Protein AF-A0A651FX48-F1 (afdb_monomer)

Nearest PDB structures (foldseek):
  4eue-assembly1_A  TM=4.684E-01  e=1.135E-02  Clostridium acetobutylicum ATCC 824
  4euf-assembly1_A  TM=4.395E-01  e=1.524E-02  Clostridium acetobutylicum ATCC 824
  8dth-assembly1_A  TM=4.596E-01  e=3.077E-01  Arabidopsis thaliana
  4tld-assembly1_C  TM=3.560E-01  e=1.707E-01  Synechococcus elongatus PCC 7942 = FACHB-805
  7v3x-assembly1_C  TM=3.737E-01  e=5.883E-01  Synechococcus elongatus PCC 7942 = FACHB-805

Sequence (242 aa):
MTNKKRNPSEYKEIADYMLVETELRSADLCFVFGGQNADHLADHAAKLYHKGLFPKILVSGGVATDDGRMECDRMRDRLVKKGVPEDAILVENKATNTGENVKYGMALIEKKIGLKNVKSLIGIGQIHASRRFVMTLERHWPDVVKMFSTPNYYPVPRREFHKDEKFREDVIREFNKVAPYKQKDFIREVDFDKMAKRIQKLPSLSEEARRRNTKIKKAVARLPDKTRKQRKSGYRRGNRRP

pLDDT: mean 89.79, std 14.85, range [38.0, 98.75]

Mean predicted aligned error: 7.6 Å

Structure (mmCIF, N/CA/C/O backbone):
data_AF-A0A651FX48-F1
#
_entry.id   AF-A0A651FX48-F1
#
loop_
_atom_site.group_PDB
_atom_site.id
_atom_site.type_symbol
_atom_site.label_atom_id
_atom_site.label_alt_id
_atom_site.label_comp_id
_atom_site.label_asym_id
_atom_site.label_entity_id
_atom_site.label_seq_id
_atom_site.pdbx_PDB_ins_code
_atom_site.Cartn_x
_atom_site.Cartn_y
_atom_site.Cartn_z
_atom_site.occupancy
_atom_site.B_iso_or_equiv
_atom_site.auth_seq_id
_atom_site.auth_comp_id
_atom_site.auth_asym_id
_atom_site.auth_atom_id
_atom_site.pdbx_PDB_model_num
ATOM 1 N N . MET A 1 1 ? 12.853 -1.897 -28.668 1.00 38.00 1 MET A N 1
ATOM 2 C CA . MET A 1 1 ? 13.483 -0.749 -27.976 1.00 38.00 1 MET A CA 1
ATOM 3 C C . MET A 1 1 ? 14.773 -1.251 -27.355 1.00 38.00 1 MET A C 1
ATOM 5 O O . MET A 1 1 ? 14.732 -2.192 -26.577 1.00 38.00 1 MET A O 1
ATOM 9 N N . THR A 1 2 ? 15.908 -0.725 -27.803 1.00 40.81 2 THR A N 1
ATOM 10 C CA . THR A 1 2 ? 17.257 -1.203 -27.469 1.00 40.81 2 THR A CA 1
ATOM 11 C C . THR A 1 2 ? 17.507 -1.187 -25.962 1.00 40.81 2 THR A C 1
ATOM 13 O O . THR A 1 2 ? 17.347 -0.150 -25.317 1.00 40.81 2 THR A O 1
ATOM 16 N N . ASN A 1 3 ? 17.911 -2.337 -25.416 1.00 44.59 3 ASN A N 1
ATOM 17 C CA . ASN A 1 3 ? 18.316 -2.519 -24.026 1.00 44.59 3 ASN A CA 1
ATOM 18 C C . ASN A 1 3 ? 19.619 -1.735 -23.783 1.00 44.59 3 ASN A C 1
ATOM 20 O O . ASN A 1 3 ? 20.720 -2.264 -23.928 1.00 44.59 3 ASN A O 1
ATOM 24 N N . LYS A 1 4 ? 19.503 -0.428 -23.522 1.00 60.59 4 LYS A N 1
ATOM 25 C CA . LYS A 1 4 ? 20.646 0.425 -23.190 1.00 60.59 4 LYS A CA 1
ATOM 26 C C . LYS A 1 4 ? 21.251 -0.145 -21.905 1.00 60.59 4 LYS A C 1
ATOM 28 O O . LYS A 1 4 ? 20.580 -0.149 -20.873 1.00 60.59 4 LYS A O 1
ATOM 33 N N . LYS A 1 5 ? 22.473 -0.689 -21.974 1.00 62.78 5 LYS A N 1
ATOM 34 C CA . LYS A 1 5 ? 23.196 -1.178 -20.790 1.00 62.78 5 LYS A CA 1
ATOM 35 C C . LYS A 1 5 ? 23.329 -0.009 -19.809 1.00 62.78 5 LYS A C 1
ATOM 37 O O . LYS A 1 5 ? 24.092 0.918 -20.064 1.00 62.78 5 LYS A O 1
ATOM 42 N N . ARG A 1 6 ? 22.549 -0.043 -18.727 1.00 78.56 6 ARG A N 1
ATOM 43 C CA . ARG A 1 6 ? 22.627 0.923 -17.625 1.00 78.56 6 ARG A CA 1
ATOM 44 C C . ARG A 1 6 ? 23.857 0.630 -16.781 1.00 78.56 6 ARG A C 1
ATOM 46 O O . ARG A 1 6 ? 24.196 -0.539 -16.576 1.00 78.56 6 ARG A O 1
ATOM 53 N N . ASN A 1 7 ? 24.522 1.673 -16.299 1.00 78.25 7 ASN A N 1
ATOM 54 C CA . ASN A 1 7 ? 25.651 1.513 -15.387 1.00 78.25 7 ASN A CA 1
ATOM 55 C C . ASN A 1 7 ? 25.155 1.253 -13.941 1.00 78.25 7 ASN A C 1
ATOM 57 O O . ASN A 1 7 ? 23.980 1.475 -13.633 1.00 78.25 7 ASN A O 1
ATOM 61 N N . PRO A 1 8 ? 26.018 0.767 -13.028 1.00 78.56 8 PRO A N 1
ATOM 62 C CA . PRO A 1 8 ? 25.620 0.490 -11.645 1.00 78.56 8 PRO A CA 1
ATOM 63 C C . PRO A 1 8 ? 25.070 1.702 -10.873 1.00 78.56 8 PRO A C 1
ATOM 65 O O . PRO A 1 8 ? 24.181 1.532 -10.038 1.00 78.56 8 PRO A O 1
ATOM 68 N N . SER A 1 9 ? 25.556 2.919 -11.151 1.00 83.81 9 SER A N 1
ATOM 69 C CA . SER A 1 9 ? 25.065 4.142 -10.498 1.00 83.81 9 SER A CA 1
ATOM 70 C C . SER A 1 9 ? 23.623 4.469 -10.892 1.00 83.81 9 SER A C 1
ATOM 72 O O . SER A 1 9 ? 22.825 4.797 -10.019 1.00 83.81 9 SER A O 1
ATOM 74 N N . GLU A 1 10 ? 23.251 4.271 -12.160 1.00 89.88 10 GLU A N 1
ATOM 75 C CA . GLU A 1 10 ? 21.881 4.483 -12.644 1.00 89.88 10 GLU A CA 1
ATOM 76 C C . GLU A 1 10 ? 20.895 3.515 -11.971 1.00 89.88 10 GLU A C 1
ATOM 78 O O . GLU A 1 10 ? 19.799 3.910 -11.580 1.00 89.88 10 GLU A O 1
ATOM 83 N N . TYR A 1 11 ? 21.280 2.252 -11.752 1.00 92.06 11 TYR A N 1
ATOM 84 C CA . TYR A 1 11 ? 20.421 1.324 -11.009 1.00 92.06 11 TYR A CA 1
ATOM 85 C C . TYR A 1 11 ? 20.203 1.769 -9.566 1.00 92.06 11 TYR A C 1
ATOM 87 O O . TYR A 1 11 ? 19.083 1.665 -9.068 1.00 92.06 11 TYR A O 1
ATOM 95 N N . LYS A 1 12 ? 21.237 2.281 -8.893 1.00 90.81 12 LYS A N 1
ATOM 96 C CA . LYS A 1 12 ? 21.093 2.797 -7.530 1.00 90.81 12 LYS A CA 1
ATOM 97 C C . LYS A 1 12 ? 20.109 3.971 -7.485 1.00 90.81 12 LYS A C 1
ATOM 99 O O . LYS A 1 12 ? 19.196 3.950 -6.670 1.00 90.81 12 LYS A O 1
ATOM 104 N N . GLU A 1 13 ? 20.243 4.934 -8.393 1.00 93.31 13 GLU A N 1
ATOM 105 C CA . GLU A 1 13 ? 19.335 6.086 -8.488 1.00 93.31 13 GLU A CA 1
ATOM 106 C C . GLU A 1 13 ? 17.889 5.661 -8.774 1.00 93.31 13 GLU A C 1
ATOM 108 O O . GLU A 1 13 ? 16.954 6.141 -8.131 1.00 93.31 13 GLU A O 1
ATOM 113 N N . ILE A 1 14 ? 17.695 4.702 -9.687 1.00 95.06 14 ILE A N 1
ATOM 114 C CA . ILE A 1 14 ? 16.371 4.141 -9.975 1.00 95.06 14 ILE A CA 1
ATOM 115 C C . ILE A 1 14 ? 15.803 3.437 -8.741 1.00 95.06 14 ILE A C 1
ATOM 117 O O . ILE A 1 14 ? 14.626 3.623 -8.442 1.00 95.06 14 ILE A O 1
ATOM 121 N N . ALA A 1 15 ? 16.600 2.650 -8.014 1.00 94.31 15 ALA A N 1
ATOM 122 C CA . ALA A 1 15 ? 16.147 1.990 -6.791 1.00 94.31 15 ALA A CA 1
ATOM 123 C C . ALA A 1 15 ? 15.739 3.004 -5.718 1.00 94.31 15 ALA A C 1
ATOM 125 O O . ALA A 1 15 ? 14.652 2.877 -5.157 1.00 94.31 15 ALA A O 1
ATOM 126 N N . ASP A 1 16 ? 16.574 4.014 -5.466 1.00 94.06 16 ASP A N 1
ATOM 127 C CA . ASP A 1 16 ? 16.318 5.057 -4.468 1.00 94.06 16 ASP A CA 1
ATOM 128 C C . ASP A 1 16 ? 15.061 5.877 -4.819 1.00 94.06 16 ASP A C 1
ATOM 130 O O . ASP A 1 16 ? 14.304 6.280 -3.935 1.00 94.06 16 ASP A O 1
ATOM 134 N N . TYR A 1 17 ? 14.782 6.068 -6.113 1.00 96.00 17 TYR A N 1
ATOM 135 C CA . TYR A 1 17 ? 13.568 6.738 -6.577 1.00 96.00 17 TYR A CA 1
ATOM 136 C C . TYR A 1 17 ? 12.317 5.844 -6.520 1.00 96.00 17 TYR A C 1
ATOM 138 O O . TYR A 1 17 ? 11.261 6.280 -6.043 1.00 96.00 17 TYR A O 1
ATOM 146 N N . MET A 1 18 ? 12.416 4.607 -7.021 1.00 96.62 18 MET A N 1
ATOM 147 C CA . MET A 1 18 ? 11.275 3.722 -7.280 1.00 96.62 18 MET A CA 1
ATOM 148 C C . MET A 1 18 ? 10.868 2.850 -6.098 1.00 96.62 18 MET A C 1
ATOM 150 O O . MET A 1 18 ? 9.679 2.565 -5.957 1.00 96.62 18 MET A O 1
ATOM 154 N N . LEU A 1 19 ? 11.823 2.380 -5.295 1.00 96.69 19 LEU A N 1
ATOM 155 C CA . LEU A 1 19 ? 11.593 1.363 -4.270 1.00 96.69 19 LEU A CA 1
ATOM 156 C C . LEU A 1 19 ? 11.340 2.027 -2.918 1.00 96.69 19 LEU A C 1
ATOM 158 O O . LEU A 1 19 ? 12.246 2.235 -2.111 1.00 96.69 19 LEU A O 1
ATOM 162 N N . VAL A 1 20 ? 10.076 2.366 -2.683 1.00 95.56 20 VAL A N 1
ATOM 163 C CA . VAL A 1 20 ? 9.630 3.105 -1.505 1.00 95.56 20 VAL A CA 1
ATOM 164 C C . VAL A 1 20 ? 9.335 2.173 -0.332 1.00 95.56 20 VAL A C 1
ATOM 166 O O . VAL A 1 20 ? 8.516 1.255 -0.413 1.00 95.56 20 VAL A O 1
ATOM 169 N N . GLU A 1 21 ? 9.947 2.500 0.801 1.00 94.38 21 GLU A N 1
ATOM 170 C CA . GLU A 1 21 ? 9.639 1.964 2.121 1.00 94.38 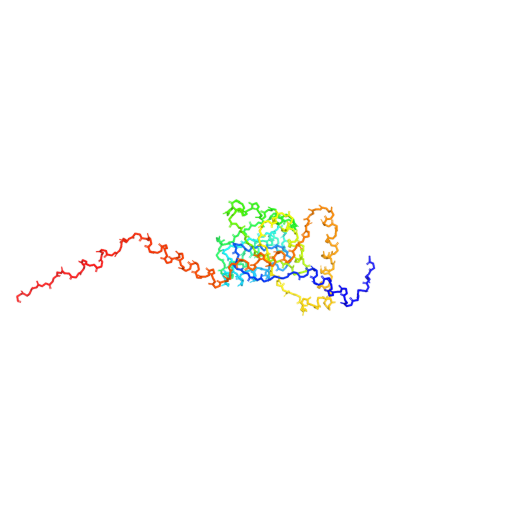21 GLU A CA 1
ATOM 171 C C . GLU A 1 21 ? 9.747 3.100 3.141 1.00 94.38 21 GLU A C 1
ATOM 173 O O . GLU A 1 21 ? 10.623 3.961 3.025 1.00 94.38 21 GLU A O 1
ATOM 178 N N . THR A 1 22 ? 8.849 3.131 4.122 1.00 96.81 22 THR A N 1
ATOM 179 C CA . THR A 1 22 ? 8.829 4.182 5.145 1.00 96.81 22 THR A CA 1
ATOM 180 C C . THR A 1 22 ? 8.979 3.591 6.539 1.00 96.81 22 THR A C 1
ATOM 182 O O . THR A 1 22 ? 8.732 2.407 6.765 1.00 96.81 22 THR A O 1
ATOM 185 N N . GLU A 1 23 ? 9.296 4.444 7.515 1.00 96.12 23 GLU A N 1
ATOM 186 C CA . GLU A 1 23 ? 9.005 4.121 8.913 1.00 96.12 23 GLU A CA 1
ATOM 187 C C . GLU A 1 23 ? 7.510 3.786 9.054 1.00 96.12 23 GLU A C 1
ATOM 189 O O . GLU A 1 23 ? 6.658 4.414 8.412 1.00 96.12 23 GLU A O 1
ATOM 194 N N . LEU A 1 24 ? 7.196 2.787 9.882 1.00 97.81 24 LEU A N 1
ATOM 195 C CA . LEU A 1 24 ? 5.824 2.412 10.197 1.00 97.81 24 LEU A CA 1
ATOM 196 C C . LEU A 1 24 ? 5.467 2.857 11.609 1.00 97.81 24 LEU A C 1
ATOM 198 O O . LEU A 1 24 ? 6.145 2.525 12.582 1.00 97.81 24 LEU A O 1
ATOM 202 N N . ARG A 1 25 ? 4.339 3.551 11.708 1.00 97.94 25 ARG A N 1
ATOM 203 C CA . ARG A 1 25 ? 3.677 3.928 12.956 1.00 97.94 25 ARG A CA 1
ATOM 204 C C . ARG A 1 25 ? 2.256 3.398 12.968 1.00 97.94 25 ARG A C 1
ATOM 206 O O . ARG A 1 25 ? 1.804 2.819 11.980 1.00 97.94 25 ARG A O 1
ATOM 213 N N . SER A 1 26 ? 1.550 3.570 14.085 1.00 97.38 26 SER A N 1
ATOM 214 C CA . SER A 1 26 ? 0.145 3.179 14.096 1.00 97.38 26 SER A CA 1
ATOM 215 C C . SER A 1 26 ? -0.633 4.009 13.071 1.00 97.38 26 SER A C 1
ATOM 217 O O . SER A 1 26 ? -0.463 5.227 12.971 1.00 97.38 26 SER A O 1
ATOM 219 N N . ALA A 1 27 ? -1.478 3.322 12.312 1.00 98.12 27 ALA A N 1
ATOM 220 C CA . ALA A 1 27 ? -2.331 3.880 11.286 1.00 98.12 27 ALA A CA 1
ATOM 221 C C . ALA A 1 27 ? -3.804 3.568 11.546 1.00 98.12 27 ALA A C 1
ATOM 223 O O . ALA A 1 27 ? -4.138 2.604 12.239 1.00 98.12 27 ALA A O 1
ATOM 224 N N . ASP A 1 28 ? -4.682 4.364 10.945 1.00 98.06 28 ASP A N 1
ATOM 225 C CA . ASP A 1 28 ? -6.126 4.141 11.019 1.00 98.06 28 ASP A CA 1
ATOM 226 C C . ASP A 1 28 ? -6.578 3.020 10.065 1.00 98.06 28 ASP A C 1
ATOM 228 O O . ASP A 1 28 ? -7.587 2.358 10.311 1.00 98.06 28 ASP A O 1
ATOM 232 N N . LEU A 1 29 ? -5.820 2.782 8.988 1.00 98.50 29 LEU A N 1
ATOM 233 C CA . LEU A 1 29 ? -6.168 1.842 7.922 1.00 98.50 29 LEU A CA 1
ATOM 234 C C . LEU A 1 29 ? -4.920 1.209 7.280 1.00 98.50 29 LEU A C 1
ATOM 236 O O . LEU A 1 29 ? -3.887 1.856 7.125 1.00 98.50 29 LEU A O 1
ATOM 240 N N . CYS A 1 30 ? -5.023 -0.038 6.831 1.00 98.75 30 CYS A N 1
ATOM 241 C CA . CYS A 1 30 ? -4.126 -0.599 5.821 1.00 98.75 30 CYS A CA 1
ATOM 242 C C . CYS A 1 30 ? -4.799 -0.596 4.450 1.00 98.75 30 CYS A C 1
ATOM 244 O O . CYS A 1 30 ? -5.953 -0.993 4.339 1.00 98.75 30 CYS A O 1
ATOM 246 N N . PHE A 1 31 ? -4.080 -0.167 3.417 1.00 98.69 31 PHE A N 1
ATOM 247 C CA . PHE A 1 31 ? -4.524 -0.221 2.029 1.00 98.69 31 PHE A CA 1
ATOM 248 C C . PHE A 1 31 ? -3.664 -1.242 1.279 1.00 98.69 31 PHE A C 1
ATOM 250 O O . PHE A 1 31 ? -2.492 -0.984 1.009 1.00 98.69 31 PHE A O 1
ATOM 257 N N . VAL A 1 32 ? -4.239 -2.388 0.927 1.00 98.06 32 VAL A N 1
ATOM 258 C CA . VAL A 1 32 ? -3.589 -3.428 0.126 1.00 98.06 32 VAL A CA 1
ATOM 259 C C . VAL A 1 32 ? -3.990 -3.247 -1.335 1.00 98.06 32 VAL A C 1
ATOM 261 O O . VAL A 1 32 ? -5.151 -3.428 -1.703 1.00 98.06 32 VAL A O 1
ATOM 264 N N . PHE A 1 33 ? -3.020 -2.866 -2.161 1.00 95.62 33 PHE A N 1
ATOM 265 C CA . PHE A 1 33 ? -3.175 -2.788 -3.606 1.00 95.62 33 PHE A CA 1
ATOM 266 C C . PHE A 1 33 ? -3.131 -4.193 -4.199 1.00 95.62 33 PHE A C 1
ATOM 268 O O . PHE A 1 33 ? -2.132 -4.896 -4.038 1.00 95.62 33 PHE A O 1
ATOM 275 N N . GLY A 1 34 ? -4.194 -4.563 -4.909 1.00 87.94 34 GLY A N 1
ATOM 276 C CA . GLY A 1 34 ? -4.254 -5.764 -5.725 1.00 87.94 34 GLY A CA 1
ATOM 277 C C . GLY A 1 34 ? -3.156 -5.799 -6.780 1.00 87.94 34 GLY A C 1
ATOM 278 O O . GLY A 1 34 ? -2.598 -4.773 -7.191 1.00 87.94 34 GLY A O 1
ATOM 279 N N . GLY A 1 35 ? -2.802 -7.016 -7.155 1.00 84.62 35 GLY A N 1
ATOM 280 C CA . GLY A 1 35 ? -1.774 -7.329 -8.116 1.00 84.62 35 GLY A CA 1
ATOM 281 C C . GLY A 1 35 ? -1.344 -8.787 -8.006 1.00 84.62 35 GLY A C 1
ATOM 282 O O . GLY A 1 35 ? -1.781 -9.563 -7.152 1.00 84.62 35 GLY A O 1
ATOM 283 N N . GLN A 1 36 ? -0.376 -9.138 -8.848 1.00 78.50 36 GLN A N 1
ATOM 284 C CA . GLN A 1 36 ? 0.316 -10.426 -8.770 1.00 78.50 36 GLN A CA 1
ATOM 285 C C . GLN A 1 36 ? 0.897 -10.619 -7.355 1.00 78.50 36 GLN A C 1
ATOM 287 O O . GLN A 1 36 ? 1.268 -9.650 -6.684 1.00 78.50 36 GLN A O 1
ATOM 292 N N . ASN A 1 37 ? 1.023 -11.867 -6.911 1.00 87.56 37 ASN A N 1
ATOM 293 C CA . ASN A 1 37 ? 1.463 -12.214 -5.553 1.00 87.56 37 ASN A CA 1
ATOM 294 C C . ASN A 1 37 ? 0.478 -11.800 -4.441 1.00 87.56 37 ASN A C 1
ATOM 296 O O . ASN A 1 37 ? 0.899 -11.547 -3.311 1.00 87.56 37 ASN A O 1
ATOM 300 N N . ALA A 1 38 ? -0.825 -11.785 -4.744 1.00 89.06 38 ALA A N 1
ATOM 301 C CA . ALA A 1 38 ? -1.930 -11.549 -3.809 1.00 89.06 38 ALA A CA 1
ATOM 302 C C . ALA A 1 38 ? -1.733 -12.219 -2.431 1.00 89.06 38 ALA A C 1
ATOM 304 O O . ALA A 1 38 ? -1.852 -11.561 -1.398 1.00 89.06 38 ALA A O 1
ATOM 305 N N . ASP A 1 39 ? -1.342 -13.498 -2.399 1.00 91.38 39 ASP A N 1
ATOM 306 C CA . ASP A 1 39 ? -1.124 -14.234 -1.145 1.00 91.38 39 ASP A CA 1
ATOM 307 C C . ASP A 1 39 ? 0.022 -13.655 -0.301 1.00 91.38 39 ASP A C 1
ATOM 309 O O . ASP A 1 39 ? -0.112 -13.545 0.917 1.00 91.38 39 ASP A O 1
ATOM 313 N N . HIS A 1 40 ? 1.132 -13.244 -0.926 1.00 93.62 40 HIS A N 1
ATOM 314 C CA . HIS A 1 40 ? 2.259 -12.624 -0.220 1.00 93.62 40 HIS A CA 1
ATOM 315 C C . HIS A 1 40 ? 1.882 -11.251 0.346 1.00 93.62 40 HIS A C 1
ATOM 317 O O . HIS A 1 40 ? 2.299 -10.900 1.452 1.00 93.62 40 HIS A O 1
ATOM 323 N N . LEU A 1 41 ? 1.078 -10.480 -0.393 1.00 95.56 41 LEU A N 1
ATOM 324 C CA . LEU A 1 41 ? 0.573 -9.186 0.065 1.00 95.56 41 LEU A CA 1
ATOM 325 C C . LEU A 1 41 ? -0.383 -9.359 1.253 1.00 95.56 41 LEU A C 1
ATOM 327 O O . LEU A 1 41 ? -0.232 -8.670 2.263 1.00 95.56 41 LEU A O 1
ATOM 331 N N . ALA A 1 42 ? -1.307 -10.320 1.171 1.00 96.75 42 ALA A N 1
ATOM 332 C CA . ALA A 1 42 ? -2.230 -10.656 2.253 1.00 96.75 42 ALA A CA 1
ATOM 333 C C . ALA A 1 42 ? -1.501 -11.185 3.500 1.00 96.75 42 ALA A C 1
ATOM 335 O O . ALA A 1 42 ? -1.801 -10.759 4.614 1.00 96.75 42 ALA A O 1
ATOM 336 N N . ASP A 1 43 ? -0.498 -12.052 3.336 1.00 97.56 43 ASP A N 1
ATOM 337 C CA . ASP A 1 43 ? 0.310 -12.561 4.450 1.00 97.56 43 ASP A CA 1
ATOM 338 C C . ASP A 1 43 ? 1.075 -11.444 5.162 1.00 97.56 43 ASP A C 1
ATOM 340 O O . ASP A 1 43 ? 1.127 -11.401 6.397 1.00 97.56 43 ASP A O 1
ATOM 344 N N . HIS A 1 44 ? 1.640 -10.508 4.396 1.00 98.06 44 HIS A N 1
ATOM 345 C CA . HIS A 1 44 ? 2.318 -9.345 4.959 1.00 98.06 44 HIS A CA 1
ATOM 346 C C . HIS A 1 44 ? 1.340 -8.421 5.691 1.00 98.06 44 HIS A C 1
ATOM 348 O O . HIS A 1 44 ? 1.613 -8.005 6.819 1.00 98.06 44 HIS A O 1
ATOM 354 N N . ALA A 1 45 ? 0.167 -8.164 5.108 1.00 98.50 45 ALA A N 1
ATOM 355 C CA . ALA A 1 45 ? -0.889 -7.381 5.742 1.00 98.50 45 ALA A CA 1
ATOM 356 C C . ALA A 1 45 ? -1.369 -8.020 7.057 1.00 98.50 45 ALA A C 1
ATOM 358 O O . ALA A 1 45 ? -1.428 -7.332 8.077 1.00 98.50 45 ALA A O 1
ATOM 359 N N . ALA A 1 46 ? -1.611 -9.335 7.082 1.00 98.69 46 ALA A N 1
ATOM 360 C CA . ALA A 1 46 ? -1.977 -10.065 8.297 1.00 98.69 46 ALA A CA 1
ATOM 361 C C . ALA A 1 46 ? -0.881 -9.981 9.372 1.00 98.69 46 ALA A C 1
ATOM 363 O O . ALA A 1 46 ? -1.167 -9.733 10.543 1.00 98.69 46 ALA A O 1
ATOM 364 N N . LYS A 1 47 ? 0.395 -10.118 8.986 1.00 98.50 47 LYS A N 1
ATOM 365 C CA . LYS A 1 47 ? 1.528 -9.965 9.912 1.00 98.50 47 LYS A CA 1
ATOM 366 C C . LYS A 1 47 ? 1.552 -8.578 10.559 1.00 98.50 47 LYS A C 1
ATOM 368 O O . LYS A 1 47 ? 1.819 -8.471 11.754 1.00 98.50 47 LYS A O 1
ATOM 373 N N . LEU A 1 48 ? 1.308 -7.514 9.793 1.00 98.31 48 LEU A N 1
ATOM 374 C CA . LEU A 1 48 ? 1.274 -6.147 10.322 1.00 98.31 48 LEU A CA 1
ATOM 375 C C . LEU A 1 48 ? 0.006 -5.869 11.148 1.00 98.31 48 LEU A C 1
ATOM 377 O O . LEU A 1 48 ? 0.092 -5.180 12.167 1.00 98.31 48 LEU A O 1
ATOM 381 N N . TYR A 1 49 ? -1.129 -6.464 10.776 1.00 98.56 49 TYR A N 1
ATOM 382 C CA . TYR A 1 49 ? -2.371 -6.424 11.551 1.00 98.56 49 TYR A CA 1
ATOM 383 C C . TYR A 1 49 ? -2.181 -7.011 12.953 1.00 98.56 49 TYR A C 1
ATOM 385 O O . TYR A 1 49 ? -2.483 -6.352 13.945 1.00 98.56 49 TYR A O 1
ATOM 393 N N . HIS A 1 50 ? -1.580 -8.202 13.054 1.00 98.00 50 HIS A N 1
ATOM 394 C CA . HIS A 1 50 ? -1.319 -8.871 14.338 1.00 98.00 50 HIS A CA 1
ATOM 395 C C . HIS A 1 50 ? -0.293 -8.142 15.213 1.00 98.00 50 HIS A C 1
ATOM 397 O O . HIS A 1 50 ? -0.293 -8.297 16.431 1.00 98.00 50 HIS A O 1
ATOM 403 N N . LYS A 1 51 ? 0.542 -7.277 14.621 1.00 96.88 51 LYS A N 1
ATOM 404 C CA . LYS A 1 51 ? 1.390 -6.326 15.365 1.00 96.88 51 LYS A CA 1
ATOM 405 C C . LYS A 1 51 ? 0.618 -5.112 15.902 1.00 96.88 51 LYS A C 1
ATOM 407 O O . LYS A 1 51 ? 1.200 -4.279 16.592 1.00 96.88 51 LYS A O 1
ATOM 412 N N . GLY A 1 52 ? -0.667 -4.981 15.577 1.00 96.31 52 GLY A N 1
ATOM 413 C CA . GLY A 1 52 ? -1.547 -3.911 16.040 1.00 96.31 52 GLY A CA 1
ATOM 414 C C . GLY A 1 52 ? -1.385 -2.578 15.306 1.00 96.31 52 GLY A C 1
ATOM 415 O O . GLY A 1 52 ? -1.884 -1.567 15.814 1.00 96.31 52 GLY A O 1
ATOM 416 N N . LEU A 1 53 ? -0.711 -2.564 14.144 1.00 97.88 53 LEU A N 1
ATOM 417 C CA . LEU A 1 53 ? -0.404 -1.343 13.383 1.00 97.88 53 LEU A CA 1
ATOM 418 C C . LEU A 1 53 ? -1.649 -0.623 12.878 1.00 97.88 53 LEU A C 1
ATOM 420 O O . LEU A 1 53 ? -1.649 0.602 12.837 1.00 97.88 53 LEU A O 1
ATOM 424 N N . PHE A 1 54 ? -2.704 -1.353 12.540 1.00 97.81 54 PHE A N 1
ATOM 425 C CA . PHE A 1 54 ? -3.961 -0.793 12.056 1.00 97.81 54 PHE A CA 1
ATOM 426 C C . PHE A 1 54 ? -5.132 -1.705 12.440 1.00 97.81 54 PHE A C 1
ATOM 428 O O . PHE A 1 54 ? -4.948 -2.917 12.547 1.00 97.81 54 PHE A O 1
ATOM 435 N N . PRO A 1 55 ? -6.332 -1.143 12.658 1.00 96.75 55 PRO A N 1
ATOM 436 C CA . PRO A 1 55 ? -7.518 -1.910 13.034 1.00 96.75 55 PRO A CA 1
ATOM 437 C C . PRO A 1 55 ? -8.349 -2.405 11.841 1.00 96.75 55 PRO A C 1
ATOM 439 O O . PRO A 1 55 ? -9.193 -3.276 12.024 1.00 96.75 55 PRO A O 1
ATOM 442 N N . LYS A 1 56 ? -8.168 -1.829 10.64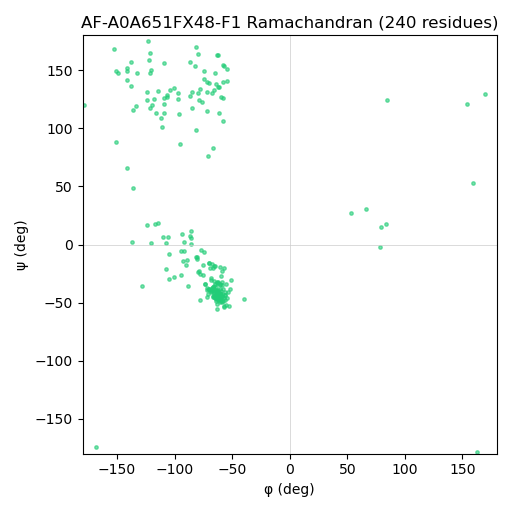6 1.00 98.38 56 LYS A N 1
ATOM 443 C CA . LYS A 1 56 ? -8.932 -2.152 9.433 1.00 98.38 56 LYS A CA 1
ATOM 444 C C . LYS A 1 56 ? -7.997 -2.347 8.243 1.00 98.38 56 LYS A C 1
ATOM 446 O O . LYS A 1 56 ? -6.965 -1.680 8.152 1.00 98.38 56 LYS A O 1
ATOM 451 N N . ILE A 1 57 ? -8.381 -3.227 7.326 1.00 98.75 57 ILE A N 1
ATOM 452 C CA . ILE A 1 57 ? -7.675 -3.513 6.075 1.00 98.75 57 ILE A CA 1
ATOM 453 C C . ILE A 1 57 ? -8.648 -3.289 4.926 1.00 98.75 57 ILE A C 1
ATOM 455 O O . ILE A 1 57 ? -9.708 -3.897 4.893 1.00 98.75 57 ILE A O 1
ATOM 459 N N . LEU A 1 58 ? -8.289 -2.437 3.978 1.00 98.44 58 LEU A N 1
ATOM 460 C CA . LEU A 1 58 ? -8.926 -2.358 2.675 1.00 98.44 58 LEU A CA 1
ATOM 461 C C . LEU A 1 58 ? -8.090 -3.157 1.680 1.00 98.44 58 LEU A C 1
ATOM 463 O O . LEU A 1 58 ? -6.906 -2.880 1.512 1.00 98.44 58 LEU A O 1
ATOM 467 N N . VAL A 1 59 ? -8.721 -4.102 0.998 1.00 97.38 59 VAL A N 1
ATOM 468 C CA . VAL A 1 59 ? -8.173 -4.792 -0.167 1.00 97.38 59 VAL A CA 1
ATOM 469 C C . VAL A 1 59 ? -8.891 -4.267 -1.403 1.00 97.38 59 VAL A C 1
ATOM 471 O O . VAL A 1 59 ? -10.121 -4.273 -1.436 1.00 97.38 59 VAL A O 1
ATOM 474 N N . SER A 1 60 ? -8.138 -3.811 -2.403 1.00 95.88 60 SER A N 1
ATOM 475 C CA . SER A 1 60 ? -8.694 -3.228 -3.629 1.00 95.88 60 SER A CA 1
ATOM 476 C C . SER A 1 60 ? -8.014 -3.796 -4.873 1.00 95.88 60 SER A C 1
ATOM 478 O O . SER A 1 60 ? -6.798 -3.654 -5.019 1.00 95.88 60 SER A O 1
ATOM 480 N N . GLY A 1 61 ? -8.797 -4.453 -5.730 1.00 89.19 61 GLY A N 1
ATOM 481 C CA . GLY A 1 61 ? -8.341 -5.073 -6.975 1.00 89.19 61 GLY A CA 1
ATOM 482 C C . GLY A 1 61 ? -9.411 -5.962 -7.616 1.00 89.19 61 GLY A C 1
ATOM 483 O O . GLY A 1 61 ? -10.001 -6.808 -6.952 1.00 89.19 61 GLY A O 1
ATOM 484 N N . GLY A 1 62 ? -9.683 -5.760 -8.901 1.00 82.88 62 GLY A N 1
ATOM 485 C CA . GLY A 1 62 ? -10.759 -6.404 -9.664 1.00 82.88 62 GLY A CA 1
ATOM 486 C C . GLY A 1 62 ? -10.272 -7.280 -10.816 1.00 82.88 62 GLY A C 1
ATOM 487 O O . GLY A 1 62 ? -11.035 -7.565 -11.734 1.00 82.88 62 GLY A O 1
ATOM 488 N N . VAL A 1 63 ? -8.997 -7.675 -10.810 1.00 79.31 63 VAL A N 1
ATOM 489 C CA . VAL A 1 63 ? -8.447 -8.593 -11.813 1.00 79.31 63 VAL A CA 1
ATOM 490 C C . VAL A 1 63 ? -8.720 -10.035 -11.382 1.00 79.31 63 VAL A C 1
ATOM 492 O O . VAL A 1 63 ? -8.465 -10.408 -10.234 1.00 79.31 63 VAL A O 1
ATOM 495 N N . ALA A 1 64 ? -9.244 -10.846 -12.303 1.00 75.00 64 ALA A N 1
ATOM 496 C CA . ALA A 1 64 ? -9.437 -12.271 -12.074 1.00 75.00 64 ALA A CA 1
ATOM 497 C C . ALA A 1 64 ? -8.087 -13.009 -12.036 1.00 75.00 64 ALA A C 1
ATOM 499 O O . ALA A 1 64 ? -7.193 -12.732 -12.837 1.00 75.00 64 ALA A O 1
ATOM 500 N N . THR A 1 65 ? -7.940 -13.947 -11.106 1.00 69.44 65 THR A N 1
ATOM 501 C CA . THR A 1 65 ? -6.834 -14.903 -11.041 1.00 69.44 65 THR A CA 1
ATOM 502 C C . THR A 1 65 ? -7.077 -16.084 -11.982 1.00 69.44 65 THR A C 1
ATOM 504 O O . THR A 1 65 ? -8.171 -16.244 -12.522 1.00 69.44 65 THR A O 1
ATOM 507 N N . ASP A 1 66 ? -6.059 -16.926 -12.176 1.00 72.00 66 ASP A N 1
ATOM 508 C CA . ASP A 1 66 ? -6.090 -18.068 -13.110 1.00 72.00 66 ASP A CA 1
ATOM 509 C C . ASP A 1 66 ? -7.233 -19.071 -12.838 1.00 72.00 66 ASP A C 1
ATOM 511 O O . ASP A 1 66 ? -7.627 -19.831 -13.718 1.00 72.00 66 ASP A O 1
ATOM 515 N N . ASP A 1 67 ? -7.790 -19.061 -11.626 1.00 72.44 67 ASP A N 1
ATOM 516 C CA . ASP A 1 67 ? -8.929 -19.872 -11.178 1.00 72.44 67 ASP A CA 1
ATOM 517 C C . ASP A 1 67 ? -10.297 -19.166 -11.333 1.00 72.44 67 ASP A C 1
ATOM 519 O O . ASP A 1 67 ? -11.309 -19.647 -10.825 1.00 72.44 67 ASP A O 1
ATOM 523 N N . GLY A 1 68 ? -10.341 -18.010 -12.00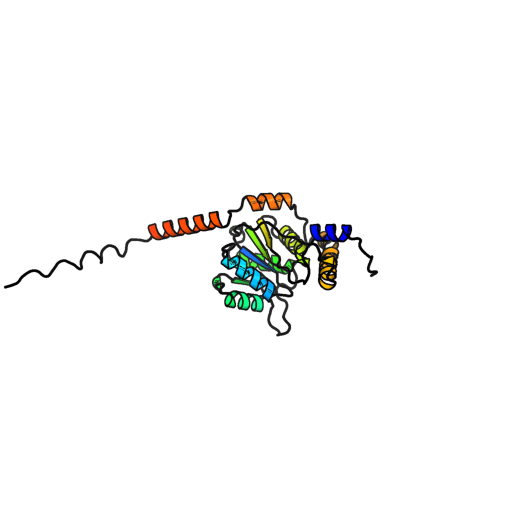5 1.00 73.38 68 GLY A N 1
ATOM 524 C CA . GLY A 1 68 ? -11.555 -17.231 -12.272 1.00 73.38 68 GLY A CA 1
ATOM 525 C C . GLY A 1 68 ? -12.069 -16.394 -11.095 1.00 73.38 68 GLY A C 1
ATOM 526 O O . GLY A 1 68 ? -13.058 -15.673 -11.244 1.00 73.38 68 GLY A O 1
ATOM 527 N N . ARG A 1 69 ? -11.421 -16.452 -9.926 1.00 77.56 69 ARG A N 1
ATOM 528 C CA . ARG A 1 69 ? -11.783 -15.633 -8.757 1.00 77.56 69 ARG A CA 1
ATOM 529 C C . ARG A 1 69 ? -11.174 -14.238 -8.851 1.00 77.56 69 ARG A C 1
ATOM 531 O O . ARG A 1 69 ? -10.110 -14.070 -9.424 1.00 77.56 69 ARG A O 1
ATOM 538 N N . MET A 1 70 ? -11.780 -13.232 -8.221 1.00 83.19 70 MET A N 1
ATOM 539 C CA . MET A 1 70 ? -11.139 -11.915 -8.116 1.00 83.19 70 MET A CA 1
ATOM 540 C C . MET A 1 70 ? -9.968 -11.961 -7.127 1.00 83.19 70 MET A C 1
ATOM 542 O O . MET A 1 70 ? -10.067 -12.558 -6.047 1.00 83.19 70 MET A O 1
ATOM 546 N N . GLU A 1 71 ? -8.865 -11.285 -7.451 1.00 85.75 71 GLU A N 1
ATOM 547 C CA . GLU A 1 71 ? -7.677 -11.227 -6.590 1.00 85.75 71 GLU A CA 1
ATOM 548 C C . GLU A 1 71 ? -7.986 -10.711 -5.173 1.00 85.75 71 GLU A C 1
ATOM 550 O O . GLU A 1 71 ? -7.414 -11.187 -4.188 1.00 85.75 71 GLU A O 1
ATOM 555 N N . CYS A 1 72 ? -8.942 -9.788 -5.042 1.00 86.31 72 CYS A N 1
ATOM 556 C CA . CYS A 1 72 ? -9.388 -9.258 -3.758 1.00 86.31 72 CYS A CA 1
ATOM 557 C C . CYS A 1 72 ? -10.093 -10.303 -2.886 1.00 86.31 72 CYS A C 1
ATOM 559 O O . CYS A 1 72 ? -9.893 -10.310 -1.672 1.00 86.31 72 CYS A O 1
ATOM 561 N N . ASP A 1 73 ? -10.865 -11.214 -3.484 1.00 88.12 73 ASP A N 1
ATOM 562 C CA . ASP A 1 73 ? -11.527 -12.298 -2.758 1.00 88.12 73 ASP A CA 1
ATOM 563 C C . ASP A 1 73 ? -10.495 -13.320 -2.279 1.00 88.12 73 ASP A C 1
ATOM 565 O O . ASP A 1 73 ? -10.565 -13.796 -1.147 1.00 88.12 73 ASP A O 1
ATOM 569 N N . ARG A 1 74 ? -9.473 -13.610 -3.097 1.00 90.38 74 ARG A N 1
ATOM 570 C CA . ARG A 1 74 ? -8.322 -14.437 -2.689 1.00 90.38 74 ARG A CA 1
ATOM 571 C C . ARG A 1 74 ? -7.559 -13.828 -1.520 1.00 90.38 74 ARG A C 1
ATOM 573 O O . ARG A 1 74 ? -7.284 -14.523 -0.542 1.00 90.38 74 ARG A O 1
ATOM 580 N N . MET A 1 75 ? -7.276 -12.531 -1.577 1.00 93.88 75 MET A N 1
ATOM 581 C CA . MET A 1 75 ? -6.638 -11.830 -0.466 1.00 93.88 75 MET A CA 1
ATOM 582 C C . MET A 1 75 ? -7.512 -11.827 0.793 1.00 93.88 75 MET A C 1
ATOM 584 O O . MET A 1 75 ? -6.988 -12.097 1.873 1.00 93.88 75 MET A O 1
ATOM 588 N N . ARG A 1 76 ? -8.827 -11.584 0.680 1.00 95.81 76 ARG A N 1
ATOM 589 C CA . ARG A 1 76 ? -9.762 -11.663 1.817 1.00 95.81 76 ARG A CA 1
ATOM 590 C C . ARG A 1 76 ? -9.707 -13.041 2.470 1.00 95.81 76 ARG A C 1
ATOM 592 O O . ARG A 1 76 ? -9.461 -13.125 3.670 1.00 95.81 76 ARG A O 1
ATOM 599 N N . ASP A 1 77 ? -9.889 -14.108 1.698 1.00 94.88 77 ASP A N 1
ATOM 600 C CA . ASP A 1 77 ? -9.897 -15.472 2.234 1.00 94.88 77 ASP A CA 1
ATOM 601 C C . ASP A 1 77 ? -8.559 -15.807 2.909 1.00 94.88 77 ASP A C 1
ATOM 603 O O . ASP A 1 77 ? -8.519 -16.425 3.976 1.00 94.88 77 ASP A O 1
ATOM 607 N N . ARG A 1 78 ? -7.444 -15.343 2.328 1.00 96.38 78 ARG A N 1
ATOM 608 C CA . ARG A 1 78 ? -6.114 -15.507 2.919 1.00 96.38 78 ARG A CA 1
ATOM 609 C C . ARG A 1 78 ? -5.978 -14.760 4.247 1.00 96.38 78 ARG A C 1
ATOM 611 O O . ARG A 1 78 ? -5.466 -15.344 5.201 1.00 96.38 78 ARG A O 1
ATOM 618 N N . LEU A 1 79 ? -6.451 -13.515 4.335 1.00 98.44 79 LEU A N 1
ATOM 619 C CA . LEU A 1 79 ? -6.458 -12.721 5.571 1.00 98.44 79 LEU A CA 1
ATOM 620 C C . LEU A 1 79 ? -7.281 -13.404 6.673 1.00 98.44 79 LEU A C 1
ATOM 622 O O . LEU A 1 79 ? -6.795 -13.547 7.797 1.00 98.44 79 LEU A O 1
ATOM 626 N N . VAL A 1 80 ? -8.477 -13.895 6.338 1.00 98.44 80 VAL A N 1
ATOM 627 C CA . VAL A 1 80 ? -9.347 -14.634 7.268 1.00 98.44 80 VAL A CA 1
ATOM 628 C C . VAL A 1 80 ? -8.668 -15.916 7.745 1.00 98.44 80 VAL A C 1
ATOM 630 O O . VAL A 1 80 ? -8.579 -16.160 8.947 1.00 98.44 80 VAL A O 1
ATOM 633 N N . LYS A 1 81 ? -8.067 -16.692 6.832 1.00 98.25 81 LYS A N 1
ATOM 634 C CA . LYS A 1 81 ? -7.285 -17.893 7.176 1.00 98.25 81 LYS A CA 1
ATOM 635 C C . LYS A 1 81 ? -6.092 -17.587 8.089 1.00 98.25 81 LYS A C 1
ATOM 637 O O . LYS A 1 81 ? -5.655 -18.451 8.846 1.00 98.25 81 LYS A O 1
ATOM 642 N N . LYS A 1 82 ? -5.552 -16.367 8.035 1.00 98.31 82 LYS A N 1
ATOM 643 C CA . LYS A 1 82 ? -4.494 -15.879 8.932 1.00 98.31 82 LYS A CA 1
ATOM 644 C C . LYS A 1 82 ? -5.029 -15.283 10.239 1.00 98.31 82 LYS A C 1
ATOM 646 O O . LYS A 1 82 ? -4.236 -14.746 11.009 1.00 98.31 82 LYS A O 1
ATOM 651 N N . GLY A 1 83 ? -6.328 -15.382 10.515 1.00 98.25 83 GLY A N 1
ATOM 652 C CA . GLY A 1 83 ? -6.945 -14.939 11.765 1.00 98.25 83 GLY A CA 1
ATOM 653 C C . GLY A 1 83 ? -7.279 -13.448 11.818 1.00 98.25 83 GLY A C 1
ATOM 654 O O . GLY A 1 83 ? -7.452 -12.911 12.910 1.00 98.25 83 GLY A O 1
ATOM 655 N N . VAL A 1 84 ? -7.343 -12.758 10.674 1.00 98.62 84 VAL A N 1
ATOM 656 C CA . VAL A 1 84 ? -7.911 -11.404 10.615 1.00 98.62 84 VAL A CA 1
ATOM 657 C C . VAL A 1 84 ? -9.442 -11.525 10.609 1.00 98.62 84 VAL A C 1
ATOM 659 O O . VAL A 1 84 ? -9.973 -12.218 9.742 1.00 98.62 84 VAL A O 1
ATOM 662 N N . PRO A 1 85 ? -10.167 -10.877 11.539 1.00 98.38 85 PRO A N 1
ATOM 663 C CA . PRO A 1 85 ? -11.628 -10.891 11.548 1.00 98.38 85 PRO A CA 1
ATOM 664 C C . PRO A 1 85 ? -12.224 -10.342 10.247 1.00 98.38 85 PRO A C 1
ATOM 666 O O . PRO A 1 85 ? -11.743 -9.338 9.722 1.00 98.38 85 PRO A O 1
ATOM 669 N N . GLU A 1 86 ? -13.2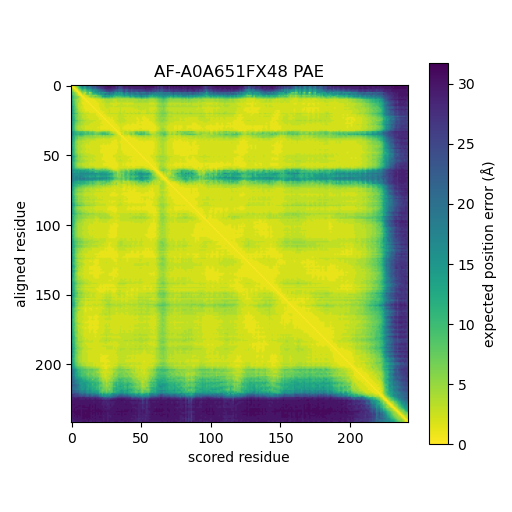95 -10.958 9.745 1.00 97.62 86 GLU A N 1
ATOM 670 C CA . GLU A 1 86 ? -13.956 -10.520 8.506 1.00 97.62 86 GLU A CA 1
ATOM 671 C C . GLU A 1 86 ? -14.441 -9.069 8.576 1.00 97.62 86 GLU A C 1
ATOM 673 O O . GLU A 1 86 ? -14.287 -8.312 7.621 1.00 97.62 86 GLU A O 1
ATOM 678 N N . ASP A 1 87 ? -14.958 -8.641 9.728 1.00 97.19 87 ASP A N 1
ATOM 679 C CA . ASP A 1 87 ? -15.430 -7.273 9.941 1.00 97.19 87 ASP A CA 1
ATOM 680 C C . ASP A 1 87 ? -14.288 -6.241 9.928 1.00 97.19 87 ASP A C 1
ATOM 682 O O . ASP A 1 87 ? -14.533 -5.039 9.772 1.00 97.19 87 ASP A O 1
ATOM 686 N N . ALA A 1 88 ? -13.033 -6.680 10.077 1.00 98.19 88 ALA A N 1
ATOM 687 C CA . ALA A 1 88 ? -11.851 -5.844 9.923 1.00 98.19 88 ALA A CA 1
ATOM 688 C C . ALA A 1 88 ? -11.447 -5.631 8.454 1.00 98.19 88 ALA A C 1
ATOM 690 O O . ALA A 1 88 ? -10.614 -4.761 8.189 1.00 98.19 88 ALA A O 1
ATOM 691 N N . ILE A 1 89 ? -12.037 -6.371 7.510 1.00 98.56 89 ILE A N 1
ATOM 692 C CA . ILE A 1 89 ? -11.651 -6.379 6.098 1.00 98.56 89 ILE A CA 1
ATOM 693 C C . ILE A 1 89 ? -12.729 -5.694 5.248 1.00 98.56 89 ILE A C 1
ATOM 695 O O . ILE A 1 89 ? -13.903 -6.052 5.258 1.00 98.56 89 ILE A O 1
ATOM 699 N N . LEU A 1 90 ? -12.314 -4.703 4.466 1.00 98.12 90 LEU A N 1
ATOM 700 C CA . LEU A 1 90 ? -13.099 -4.077 3.411 1.00 98.12 90 LEU A CA 1
ATOM 701 C C . LEU A 1 90 ? -12.597 -4.598 2.063 1.00 98.12 90 LEU A C 1
ATOM 703 O O . LEU A 1 90 ? -11.391 -4.611 1.825 1.00 98.12 90 LEU A O 1
ATOM 707 N N . VAL A 1 91 ? -13.513 -5.002 1.183 1.00 97.00 91 VAL A N 1
ATOM 708 C CA . VAL A 1 91 ? -13.181 -5.551 -0.139 1.00 97.00 91 VAL A CA 1
ATOM 709 C C . VAL A 1 91 ? -13.764 -4.666 -1.233 1.00 97.00 91 VAL A C 1
ATOM 711 O O . VAL A 1 91 ? -14.966 -4.402 -1.256 1.00 97.00 91 VAL A O 1
ATOM 714 N N . GLU A 1 92 ? -12.900 -4.223 -2.137 1.00 96.06 92 GLU A N 1
ATOM 715 C CA . GLU A 1 92 ? -13.228 -3.496 -3.358 1.00 96.06 92 GLU A CA 1
ATOM 716 C C . GLU A 1 92 ? -12.725 -4.317 -4.559 1.00 96.06 92 GLU A C 1
ATOM 718 O O . GLU A 1 92 ? -11.540 -4.632 -4.638 1.00 96.06 92 GLU A O 1
ATOM 723 N N . ASN A 1 93 ? -13.632 -4.711 -5.457 1.00 93.62 93 ASN A N 1
ATOM 724 C CA . ASN A 1 93 ? -13.386 -5.740 -6.476 1.00 93.62 93 ASN A CA 1
ATOM 725 C C . ASN A 1 93 ? -13.632 -5.282 -7.923 1.00 93.62 93 ASN A C 1
ATOM 727 O O . ASN A 1 93 ? -13.814 -6.112 -8.809 1.00 93.62 93 ASN A O 1
ATOM 731 N N . LYS A 1 94 ? -13.701 -3.973 -8.169 1.00 92.31 94 LYS A N 1
ATOM 732 C CA . LYS A 1 94 ? -14.008 -3.390 -9.483 1.00 92.31 94 LYS A CA 1
ATOM 733 C C . LYS A 1 94 ? -12.800 -2.749 -10.149 1.00 92.31 94 LYS A C 1
ATOM 735 O O . LYS A 1 94 ? -12.830 -2.530 -11.355 1.00 92.31 94 LYS A O 1
ATOM 740 N N . ALA A 1 95 ? -11.774 -2.397 -9.386 1.00 92.81 95 ALA A N 1
ATOM 741 C CA . ALA A 1 95 ? -10.647 -1.653 -9.917 1.00 92.81 95 ALA A CA 1
ATOM 742 C C . ALA A 1 95 ? -9.750 -2.493 -10.840 1.00 92.81 95 ALA A C 1
ATOM 744 O O . ALA A 1 95 ? -9.295 -3.575 -10.488 1.00 92.81 95 ALA A O 1
ATOM 745 N N . THR A 1 96 ? -9.434 -1.960 -12.016 1.00 91.25 96 THR A N 1
ATOM 746 C CA . THR A 1 96 ? -8.590 -2.614 -13.035 1.00 91.25 96 THR A CA 1
ATOM 747 C C . THR A 1 96 ? -7.182 -2.025 -13.107 1.00 91.25 96 THR A C 1
ATOM 749 O O . THR A 1 96 ? -6.303 -2.529 -13.805 1.00 91.25 96 THR A O 1
ATOM 752 N N . ASN A 1 97 ? -6.945 -0.923 -12.396 1.00 92.50 97 ASN A N 1
ATOM 753 C CA . ASN A 1 97 ? -5.668 -0.227 -12.353 1.00 92.50 97 ASN A CA 1
ATOM 754 C C . ASN A 1 97 ? -5.494 0.520 -11.024 1.00 92.50 97 ASN A C 1
ATOM 756 O O . ASN A 1 97 ? -6.426 0.715 -10.253 1.00 92.50 97 ASN A O 1
ATOM 760 N N . THR A 1 98 ? -4.280 0.997 -10.759 1.00 93.50 98 THR A N 1
ATOM 761 C CA . THR A 1 98 ? -3.945 1.646 -9.483 1.00 93.50 98 THR A CA 1
ATOM 762 C C . THR A 1 98 ? -4.717 2.939 -9.211 1.00 93.50 98 THR A C 1
ATOM 764 O O . THR A 1 98 ? -4.993 3.237 -8.051 1.00 93.50 98 THR A O 1
ATOM 767 N N . GLY A 1 99 ? -5.070 3.706 -10.247 1.00 96.38 99 GLY A N 1
ATOM 768 C CA . GLY A 1 99 ? -5.886 4.913 -10.085 1.00 96.38 99 GLY A CA 1
ATOM 769 C C . GLY A 1 99 ? -7.302 4.568 -9.632 1.00 96.38 99 GLY A C 1
ATOM 770 O O . GLY A 1 99 ? -7.827 5.180 -8.703 1.00 96.38 99 GLY A O 1
ATOM 771 N N . GLU A 1 100 ? -7.894 3.546 -10.244 1.00 96.69 100 GLU A N 1
ATOM 772 C CA . GLU A 1 100 ? -9.176 2.986 -9.817 1.00 96.69 100 GLU A CA 1
ATOM 773 C C . GLU A 1 100 ? -9.104 2.378 -8.424 1.00 96.69 100 GLU A C 1
ATOM 775 O O . GLU A 1 100 ? -10.007 2.653 -7.639 1.00 96.69 100 GLU A O 1
ATOM 780 N N . ASN A 1 101 ? -8.016 1.671 -8.078 1.00 96.62 101 ASN A N 1
ATOM 781 C CA . ASN A 1 101 ? -7.851 1.115 -6.735 1.00 96.62 101 ASN A CA 1
ATOM 782 C C . ASN A 1 101 ? -8.042 2.228 -5.697 1.00 96.62 101 ASN A C 1
ATOM 784 O O . ASN A 1 101 ? -8.886 2.138 -4.809 1.00 96.62 101 ASN A O 1
ATOM 788 N N . VAL A 1 102 ? -7.312 3.341 -5.849 1.00 97.81 102 VAL A N 1
ATOM 789 C CA . VAL A 1 102 ? -7.415 4.472 -4.918 1.00 97.81 102 VAL A CA 1
ATOM 790 C C . VAL A 1 102 ? -8.807 5.108 -4.947 1.00 97.81 102 VAL A C 1
ATOM 792 O O . VAL A 1 102 ? -9.380 5.332 -3.885 1.00 97.81 102 VAL A O 1
ATOM 795 N N . LYS A 1 103 ? -9.383 5.374 -6.126 1.00 97.88 103 LYS A N 1
ATOM 796 C CA . LYS A 1 103 ? -10.702 6.022 -6.241 1.00 97.88 103 LYS A CA 1
ATOM 797 C C . LYS A 1 103 ? -11.825 5.179 -5.632 1.00 97.88 103 LYS A C 1
ATOM 799 O O . LYS A 1 103 ? -12.599 5.682 -4.818 1.00 97.88 103 LYS A O 1
ATOM 804 N N . TYR A 1 104 ? -11.923 3.910 -6.017 1.00 98.00 104 TYR A N 1
ATOM 805 C CA . TYR A 1 104 ? -12.969 3.005 -5.543 1.00 98.00 104 TYR A CA 1
ATOM 806 C C . TYR A 1 104 ? -12.743 2.624 -4.081 1.00 98.00 104 TYR A C 1
ATOM 808 O O . TYR A 1 104 ? -13.694 2.599 -3.299 1.00 98.00 104 TYR A O 1
ATOM 816 N N . GLY A 1 105 ? -11.484 2.446 -3.679 1.00 97.94 105 GLY A N 1
ATOM 817 C CA . GLY A 1 105 ? -11.098 2.265 -2.288 1.00 97.94 105 GLY A CA 1
ATOM 818 C C . GLY A 1 105 ? -11.525 3.436 -1.402 1.00 97.94 105 GLY A C 1
ATOM 819 O O . GLY A 1 105 ? -12.170 3.228 -0.377 1.00 97.94 105 GLY A O 1
ATOM 820 N N . MET A 1 106 ? -11.246 4.677 -1.816 1.00 98.31 106 MET A N 1
ATOM 821 C CA . MET A 1 106 ? -11.698 5.882 -1.107 1.00 98.31 106 MET A CA 1
ATOM 822 C C . MET A 1 106 ? -13.223 5.974 -1.029 1.00 98.31 106 MET A C 1
ATOM 824 O O . MET A 1 106 ? -13.749 6.294 0.033 1.00 98.31 106 MET A O 1
ATOM 828 N N . ALA A 1 107 ? -13.941 5.654 -2.109 1.00 98.44 107 ALA A N 1
ATOM 829 C CA . ALA A 1 107 ? -15.403 5.634 -2.098 1.00 98.44 107 ALA A CA 1
ATOM 830 C C . ALA A 1 107 ? -15.960 4.591 -1.108 1.00 98.44 107 ALA A C 1
ATOM 832 O O . ALA A 1 107 ? -16.929 4.859 -0.392 1.00 98.44 107 ALA A O 1
ATOM 833 N N . LEU A 1 108 ? -15.329 3.415 -1.015 1.00 98.25 108 LEU A N 1
ATOM 834 C CA . LEU A 1 108 ? -15.702 2.392 -0.039 1.00 98.25 108 LEU A CA 1
ATOM 835 C C . LEU A 1 108 ? -15.387 2.829 1.399 1.00 98.25 108 LEU A C 1
ATOM 837 O O . LEU A 1 108 ? -16.214 2.623 2.290 1.00 98.25 108 LEU A O 1
ATOM 841 N N . ILE A 1 109 ? -14.232 3.464 1.623 1.00 98.31 109 ILE A N 1
ATOM 842 C CA . ILE A 1 109 ? -13.862 4.040 2.923 1.00 98.31 109 ILE A CA 1
ATOM 843 C C . ILE A 1 109 ? -14.873 5.109 3.329 1.00 98.31 109 ILE A C 1
ATOM 845 O O . ILE A 1 109 ? -15.352 5.065 4.458 1.00 98.31 109 ILE A O 1
ATOM 849 N N . GLU A 1 110 ? -15.249 6.022 2.432 1.00 98.12 110 GLU A N 1
ATOM 850 C CA . GLU A 1 110 ? -16.250 7.055 2.716 1.00 98.12 110 GLU A CA 1
ATOM 851 C C . GLU A 1 110 ? -17.572 6.429 3.169 1.00 98.12 110 GLU A C 1
ATOM 853 O O . GLU A 1 110 ? -18.101 6.780 4.220 1.00 98.12 110 GLU A O 1
ATOM 858 N N . LYS A 1 111 ? -18.050 5.412 2.444 1.00 98.12 111 LYS A N 1
ATOM 859 C CA . LYS A 1 111 ? -19.303 4.716 2.757 1.00 98.12 111 LYS A CA 1
ATOM 860 C C . LYS A 1 111 ? -19.278 3.958 4.092 1.00 98.12 111 LYS A C 1
ATOM 862 O O . LYS A 1 111 ? -20.325 3.803 4.717 1.00 98.12 111 LYS A O 1
ATOM 867 N N . LYS A 1 112 ? -18.132 3.396 4.492 1.00 97.62 112 LYS A N 1
ATOM 868 C CA . LYS A 1 112 ? -18.037 2.451 5.627 1.00 97.62 112 LYS A CA 1
ATOM 869 C C . LYS A 1 112 ? -17.438 3.052 6.895 1.00 97.62 112 LYS A C 1
ATOM 871 O O . LYS A 1 112 ? -17.753 2.589 7.987 1.00 97.62 112 LYS A O 1
ATOM 876 N N . ILE A 1 113 ? -16.556 4.033 6.748 1.00 96.81 113 ILE A N 1
ATOM 877 C CA . ILE A 1 113 ? -15.761 4.630 7.828 1.00 96.81 113 ILE A CA 1
ATOM 878 C C . ILE A 1 113 ? -15.901 6.160 7.818 1.00 96.81 113 ILE A C 1
ATOM 880 O O . ILE A 1 113 ? -15.933 6.768 8.886 1.00 96.81 113 ILE A O 1
ATOM 884 N N . GLY A 1 114 ? -15.999 6.781 6.639 1.00 97.81 114 GLY A N 1
ATOM 885 C CA . GLY A 1 114 ? -15.873 8.224 6.424 1.00 97.81 114 GLY A CA 1
ATOM 886 C C . GLY A 1 114 ? -14.405 8.639 6.290 1.00 97.81 114 GLY A C 1
ATOM 887 O O . GLY A 1 114 ? -13.605 8.406 7.197 1.00 97.81 114 GLY A O 1
ATOM 888 N N . LEU A 1 115 ? -14.033 9.296 5.188 1.00 97.31 115 LEU A N 1
ATOM 889 C CA . LEU A 1 115 ? -12.648 9.686 4.884 1.00 97.31 115 LEU A CA 1
ATOM 890 C C . LEU A 1 115 ? -12.054 10.600 5.961 1.00 97.31 115 LEU A C 1
ATOM 892 O O . LEU A 1 115 ? -10.887 10.463 6.315 1.00 97.31 115 LEU A O 1
ATOM 896 N N . LYS A 1 116 ? -12.873 11.473 6.563 1.00 96.75 116 LYS A N 1
ATOM 897 C CA . LYS A 1 116 ? -12.462 12.358 7.671 1.00 96.75 116 LYS A CA 1
ATOM 898 C C . LYS A 1 116 ? -11.977 11.615 8.926 1.00 96.75 116 LYS A C 1
ATOM 900 O O . LYS A 1 116 ? -11.306 12.210 9.769 1.00 96.75 116 LYS A O 1
ATOM 905 N N . ASN A 1 117 ? -12.331 10.337 9.062 1.00 97.00 117 ASN A N 1
ATOM 906 C CA . ASN A 1 117 ? -11.941 9.491 10.188 1.00 97.00 117 ASN A CA 1
ATOM 907 C C . ASN A 1 117 ? -10.636 8.721 9.927 1.0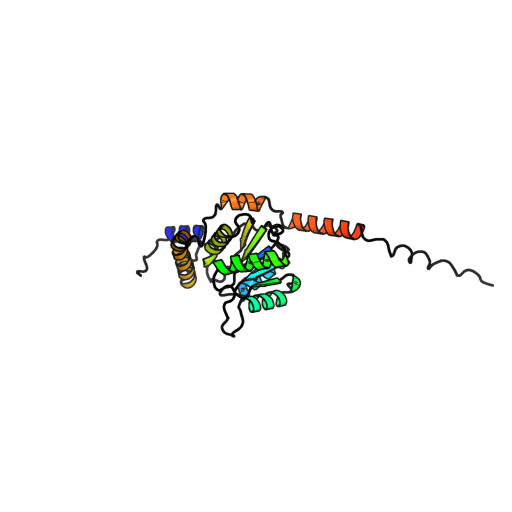0 97.00 117 ASN A C 1
ATOM 909 O O . ASN A 1 117 ? -10.135 8.074 10.843 1.00 97.00 117 ASN A O 1
ATOM 913 N N . VAL A 1 118 ? -10.075 8.805 8.716 1.00 98.19 118 VAL A N 1
ATOM 914 C CA . VAL A 1 118 ? -8.809 8.167 8.339 1.00 98.19 118 VAL A CA 1
ATOM 915 C C . VAL A 1 118 ? -7.757 9.254 8.127 1.00 98.19 118 VAL A C 1
ATOM 917 O O . VAL A 1 118 ? -7.727 9.930 7.101 1.00 98.19 118 VAL A O 1
ATOM 920 N N . LYS A 1 119 ? -6.885 9.443 9.118 1.00 98.00 119 LYS A N 1
ATOM 921 C CA . LYS A 1 119 ? -5.802 10.440 9.098 1.00 98.00 119 LYS A CA 1
ATOM 922 C C . LYS A 1 119 ? -4.489 9.843 8.618 1.00 98.00 119 LYS A C 1
ATOM 924 O O . LYS A 1 119 ? -3.643 10.568 8.089 1.00 98.00 119 LYS A O 1
ATOM 929 N N . SER A 1 120 ? -4.310 8.538 8.797 1.00 98.56 120 SER A N 1
ATOM 930 C CA . SER A 1 120 ? -3.130 7.820 8.333 1.00 98.56 120 SER A CA 1
ATOM 931 C C . SER A 1 120 ? -3.449 6.431 7.793 1.00 98.56 120 SER A C 1
ATOM 933 O O . SER A 1 120 ? -4.377 5.761 8.247 1.00 98.56 120 SER A O 1
ATOM 935 N N . LEU A 1 121 ? -2.643 5.984 6.830 1.00 98.62 121 LEU A N 1
ATOM 936 C CA . LEU A 1 121 ? -2.720 4.636 6.278 1.00 98.62 121 LEU A CA 1
ATOM 937 C C . LEU A 1 121 ? -1.341 4.005 6.068 1.00 98.62 121 LEU A C 1
ATOM 939 O O . LEU A 1 121 ? -0.346 4.714 5.896 1.00 98.62 121 LEU A O 1
ATOM 943 N N . ILE A 1 122 ? -1.303 2.671 6.039 1.00 98.75 122 ILE A N 1
ATOM 944 C CA . ILE A 1 122 ? -0.159 1.879 5.561 1.00 98.75 122 ILE A CA 1
ATOM 945 C C . ILE A 1 122 ? -0.532 1.228 4.228 1.00 98.75 122 ILE A C 1
ATOM 947 O O . ILE A 1 122 ? -1.389 0.346 4.186 1.00 98.75 122 ILE A O 1
ATOM 951 N N . GLY A 1 123 ? 0.122 1.652 3.150 1.00 98.44 123 GLY A N 1
ATOM 952 C CA . GLY A 1 123 ? 0.035 1.045 1.831 1.00 98.44 123 GLY A CA 1
ATOM 953 C C . GLY A 1 123 ? 0.901 -0.212 1.729 1.00 98.44 123 GLY A C 1
ATOM 954 O O . GLY A 1 123 ? 2.087 -0.192 2.070 1.00 98.44 123 GLY A O 1
ATOM 955 N N . ILE A 1 124 ? 0.314 -1.295 1.231 1.00 98.25 124 ILE A N 1
ATOM 956 C CA . ILE A 1 124 ? 0.990 -2.552 0.904 1.00 98.25 124 ILE A CA 1
ATOM 957 C C . ILE A 1 124 ? 0.706 -2.858 -0.559 1.00 98.25 124 ILE A C 1
ATOM 959 O O . ILE A 1 124 ? -0.435 -2.816 -1.004 1.00 98.25 124 ILE A O 1
ATOM 963 N N . GLY A 1 125 ? 1.747 -3.171 -1.315 1.00 95.56 125 GLY A N 1
ATOM 964 C CA . GLY A 1 125 ? 1.632 -3.524 -2.719 1.00 95.56 125 GLY A CA 1
ATOM 965 C C . GLY A 1 125 ? 2.938 -4.108 -3.226 1.00 95.56 125 GLY A C 1
ATOM 966 O O . GLY A 1 125 ? 3.888 -4.315 -2.467 1.00 95.56 125 GLY A O 1
ATOM 967 N N . GLN A 1 126 ? 2.989 -4.362 -4.526 1.00 94.81 126 GLN A N 1
ATOM 968 C CA . GLN A 1 126 ? 4.184 -4.864 -5.189 1.00 94.81 126 GLN A CA 1
ATOM 969 C C . GLN A 1 126 ? 5.374 -3.906 -5.043 1.00 94.81 126 GLN A C 1
ATOM 971 O O . GLN A 1 126 ? 5.282 -2.730 -5.396 1.00 94.81 126 GLN A O 1
ATOM 976 N N . ILE A 1 127 ? 6.509 -4.426 -4.568 1.00 96.31 127 ILE A N 1
ATOM 977 C CA . ILE A 1 127 ? 7.725 -3.640 -4.306 1.00 96.31 127 ILE A CA 1
ATOM 978 C C . ILE A 1 127 ? 8.186 -2.825 -5.522 1.00 96.31 127 ILE A C 1
ATOM 980 O O . ILE A 1 127 ? 8.504 -1.643 -5.385 1.00 96.31 127 ILE A O 1
ATOM 984 N N . HIS A 1 128 ? 8.125 -3.405 -6.722 1.00 96.44 128 HIS A N 1
ATOM 985 C CA . HIS A 1 128 ? 8.573 -2.757 -7.955 1.00 96.44 128 HIS A CA 1
ATOM 986 C C . HIS A 1 128 ? 7.683 -1.582 -8.407 1.00 96.44 128 HIS A C 1
ATOM 988 O O . HIS A 1 128 ? 8.148 -0.722 -9.148 1.00 96.44 128 HIS A O 1
ATOM 994 N N . ALA A 1 129 ? 6.431 -1.506 -7.933 1.00 96.44 129 ALA A N 1
ATOM 995 C CA . ALA A 1 129 ? 5.473 -0.436 -8.240 1.00 96.44 129 ALA A CA 1
ATOM 996 C C . ALA A 1 129 ? 5.258 0.547 -7.068 1.00 96.44 129 ALA A C 1
ATOM 998 O O . ALA A 1 129 ? 4.395 1.428 -7.136 1.00 96.44 129 ALA A O 1
ATOM 999 N N . SER A 1 130 ? 6.040 0.414 -5.990 1.00 96.94 130 SER A N 1
ATOM 1000 C CA . SER A 1 130 ? 5.844 1.129 -4.720 1.00 96.94 130 SER A CA 1
ATOM 1001 C C . SER A 1 130 ? 5.773 2.653 -4.867 1.00 96.94 130 SER A C 1
ATOM 1003 O O . SER A 1 130 ? 4.824 3.263 -4.368 1.00 96.94 130 SER A O 1
ATOM 1005 N N . ARG A 1 131 ? 6.684 3.277 -5.630 1.00 97.88 131 ARG A N 1
ATOM 1006 C CA . ARG A 1 131 ? 6.630 4.721 -5.927 1.00 97.88 131 ARG A CA 1
ATOM 1007 C C . ARG A 1 131 ? 5.315 5.145 -6.576 1.00 97.88 131 ARG A C 1
ATOM 1009 O O . ARG A 1 131 ? 4.725 6.143 -6.165 1.00 97.88 131 ARG A O 1
ATOM 1016 N N . ARG A 1 132 ? 4.808 4.371 -7.540 1.00 97.44 132 ARG A N 1
ATOM 1017 C CA . ARG A 1 132 ? 3.563 4.700 -8.243 1.00 97.44 132 ARG A CA 1
ATOM 1018 C C . ARG A 1 132 ? 2.353 4.633 -7.313 1.00 97.44 132 ARG A C 1
ATOM 1020 O O . ARG A 1 132 ? 1.482 5.494 -7.424 1.00 97.44 132 ARG A O 1
ATOM 1027 N N . PHE A 1 133 ? 2.309 3.698 -6.362 1.00 97.75 133 PHE A N 1
ATOM 1028 C CA . PHE A 1 133 ? 1.252 3.672 -5.341 1.00 97.75 133 PHE A CA 1
ATOM 1029 C C . PHE A 1 133 ? 1.249 4.943 -4.487 1.00 97.75 133 PHE A C 1
ATOM 1031 O O . PHE A 1 133 ? 0.199 5.565 -4.321 1.00 97.75 133 PHE A O 1
ATOM 1038 N N . VAL A 1 134 ? 2.422 5.367 -4.002 1.00 98.06 134 VAL A N 1
ATOM 1039 C CA . VAL A 1 134 ? 2.559 6.575 -3.169 1.00 98.06 134 VAL A CA 1
ATOM 1040 C C . VAL A 1 134 ? 2.101 7.810 -3.942 1.00 98.06 134 VAL A C 1
ATOM 1042 O O . VAL A 1 134 ? 1.289 8.585 -3.443 1.00 98.06 134 VAL A O 1
ATOM 1045 N N . MET A 1 135 ? 2.557 7.954 -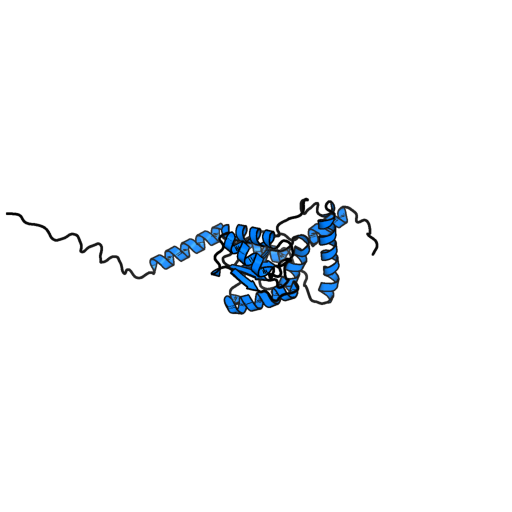5.187 1.00 98.62 135 MET A N 1
ATOM 1046 C CA . MET A 1 135 ? 2.223 9.092 -6.045 1.00 98.62 135 MET A CA 1
ATOM 1047 C C . MET A 1 135 ? 0.749 9.115 -6.482 1.00 98.62 135 MET A C 1
ATOM 1049 O O . MET A 1 135 ? 0.174 10.186 -6.683 1.00 98.62 135 MET A O 1
ATOM 1053 N N . THR A 1 136 ? 0.115 7.947 -6.622 1.00 98.56 136 THR A N 1
ATOM 1054 C CA . THR A 1 136 ? -1.326 7.850 -6.918 1.00 98.56 136 THR A CA 1
ATOM 1055 C C . THR A 1 136 ? -2.154 8.258 -5.698 1.00 98.56 136 THR A C 1
ATOM 1057 O O . THR A 1 136 ? -3.108 9.026 -5.814 1.00 98.56 136 THR A O 1
ATOM 1060 N N . LEU A 1 137 ? -1.761 7.805 -4.504 1.00 98.31 137 LEU A N 1
ATOM 1061 C CA . LEU A 1 137 ? -2.387 8.246 -3.259 1.00 98.31 137 LEU A CA 1
ATOM 1062 C C . LEU A 1 137 ? -2.167 9.739 -3.009 1.00 98.31 137 LEU A C 1
ATOM 1064 O O . LEU A 1 137 ? -3.074 10.399 -2.523 1.00 98.31 137 LEU A O 1
ATOM 1068 N N . GLU A 1 138 ? -1.006 10.296 -3.344 1.00 98.19 138 GLU A N 1
ATOM 1069 C CA . GLU A 1 138 ? -0.767 11.740 -3.227 1.00 98.19 138 GLU A CA 1
ATOM 1070 C C . GLU A 1 138 ? -1.638 12.548 -4.195 1.00 98.19 138 GLU A C 1
ATOM 1072 O O . GLU A 1 138 ? -2.150 13.608 -3.842 1.00 98.19 138 GLU A O 1
ATOM 1077 N N . ARG A 1 139 ? -1.891 12.013 -5.397 1.00 98.31 139 ARG A N 1
ATOM 1078 C CA . ARG A 1 139 ? -2.794 12.628 -6.375 1.00 98.31 139 ARG A CA 1
ATOM 1079 C C . ARG A 1 139 ? -4.244 12.697 -5.897 1.00 98.31 139 ARG A C 1
ATOM 1081 O O . ARG A 1 139 ? -4.915 13.694 -6.171 1.00 98.31 139 ARG A O 1
ATOM 1088 N N . HIS A 1 140 ? -4.746 11.637 -5.271 1.00 98.12 140 HIS A N 1
ATOM 1089 C CA . HIS A 1 140 ? -6.168 11.513 -4.927 1.00 98.12 140 HIS A CA 1
ATOM 1090 C C . HIS A 1 140 ? -6.482 11.841 -3.465 1.00 98.12 140 HIS A C 1
ATOM 1092 O O . HIS A 1 140 ? -7.585 12.292 -3.175 1.00 98.12 140 HIS A O 1
ATOM 1098 N N . TRP A 1 141 ? -5.524 11.650 -2.559 1.00 97.69 141 TRP A N 1
ATOM 1099 C CA . TRP A 1 141 ? -5.688 11.830 -1.118 1.00 97.69 141 TRP A CA 1
ATOM 1100 C C . TRP A 1 141 ? -4.431 12.461 -0.478 1.00 97.69 141 TRP A C 1
ATOM 1102 O O . TRP A 1 141 ? -3.735 11.824 0.316 1.00 97.69 141 TRP A O 1
ATOM 1112 N N . PRO A 1 142 ? -4.088 13.721 -0.799 1.00 97.19 142 PRO A N 1
ATOM 1113 C CA . PRO A 1 142 ? -2.881 14.377 -0.271 1.00 97.19 142 PRO A CA 1
ATOM 1114 C C . PRO A 1 142 ? -2.897 14.527 1.265 1.00 97.19 142 PRO A C 1
ATOM 1116 O O . PRO A 1 142 ? -1.866 14.408 1.941 1.00 97.19 142 PRO A O 1
ATOM 1119 N N . ASP A 1 143 ? -4.086 14.698 1.846 1.00 96.50 143 ASP A N 1
ATOM 1120 C CA . ASP A 1 143 ? -4.253 14.965 3.276 1.00 96.50 143 ASP A CA 1
ATOM 1121 C C . ASP A 1 143 ? -4.050 13.743 4.175 1.00 96.50 143 ASP A C 1
ATOM 1123 O O . ASP A 1 143 ? -3.769 13.919 5.360 1.00 96.50 143 ASP A O 1
ATOM 1127 N N . VAL A 1 144 ? -4.093 12.510 3.658 1.00 98.00 144 VAL A N 1
ATOM 1128 C CA . VAL A 1 144 ? -3.781 11.326 4.476 1.00 98.00 144 VAL A CA 1
ATOM 1129 C C . VAL A 1 144 ? -2.270 11.172 4.642 1.00 98.00 144 VAL A C 1
ATOM 1131 O O . VAL A 1 144 ? -1.501 11.275 3.677 1.00 98.00 144 VAL A O 1
ATOM 1134 N N . VAL A 1 145 ? -1.818 10.916 5.872 1.00 98.38 145 VAL A N 1
ATOM 1135 C CA . VAL A 1 145 ? -0.428 10.516 6.121 1.00 98.38 145 VAL A CA 1
ATOM 1136 C C . VAL A 1 145 ? -0.257 9.090 5.614 1.00 98.38 145 VAL A C 1
ATOM 1138 O O . VAL A 1 145 ? -0.877 8.161 6.124 1.00 98.38 145 VAL A O 1
ATOM 1141 N N . LYS A 1 146 ? 0.569 8.916 4.590 1.00 97.88 146 LYS A N 1
ATOM 1142 C CA . LYS A 1 146 ? 0.741 7.645 3.891 1.00 97.88 146 LYS A CA 1
ATOM 1143 C C . LYS A 1 146 ? 2.108 7.052 4.222 1.00 97.88 146 LYS A C 1
ATOM 1145 O O . LYS A 1 146 ? 3.135 7.687 4.017 1.00 97.88 146 LYS A O 1
ATOM 1150 N N . MET A 1 147 ? 2.090 5.853 4.789 1.00 98.56 147 MET A N 1
ATOM 1151 C CA . MET A 1 147 ? 3.257 5.014 5.064 1.00 98.56 147 MET A CA 1
ATOM 1152 C C . MET A 1 147 ? 3.238 3.824 4.111 1.00 98.56 147 MET A C 1
ATOM 1154 O O . MET A 1 147 ? 2.168 3.447 3.639 1.00 98.56 147 MET A O 1
ATOM 1158 N N . PHE A 1 148 ? 4.385 3.212 3.837 1.00 97.94 148 PHE A N 1
ATOM 1159 C CA . PHE A 1 148 ? 4.477 2.085 2.914 1.00 97.94 148 PHE A CA 1
ATOM 1160 C C . PHE A 1 148 ? 5.388 0.985 3.436 1.00 97.94 148 PHE A C 1
ATOM 1162 O O . PHE A 1 148 ? 6.496 1.242 3.903 1.00 97.94 148 PHE A O 1
ATOM 1169 N N . SER A 1 149 ? 4.920 -0.253 3.291 1.00 97.06 149 SER A N 1
ATOM 1170 C CA . SER A 1 149 ? 5.711 -1.458 3.519 1.00 97.06 149 SER A CA 1
ATOM 1171 C C . SER A 1 149 ? 5.435 -2.448 2.401 1.00 97.06 149 SER A C 1
ATOM 1173 O O . SER A 1 149 ? 4.307 -2.915 2.242 1.00 97.06 149 SER A O 1
ATOM 1175 N N . THR A 1 150 ? 6.459 -2.752 1.610 1.00 94.56 150 THR A N 1
ATOM 1176 C CA . THR A 1 150 ? 6.317 -3.595 0.423 1.00 94.56 150 THR A CA 1
ATOM 1177 C C . THR A 1 150 ? 7.134 -4.876 0.587 1.00 94.56 150 THR A C 1
ATOM 1179 O O . THR A 1 150 ? 8.360 -4.815 0.675 1.00 94.56 150 THR A O 1
ATOM 1182 N N . PRO A 1 151 ? 6.485 -6.054 0.693 1.00 94.38 151 PRO A N 1
ATOM 1183 C CA . PRO A 1 151 ? 7.215 -7.299 0.867 1.00 94.38 151 PRO A CA 1
ATOM 1184 C C . PRO A 1 151 ? 8.033 -7.593 -0.394 1.00 94.38 151 PRO A C 1
ATOM 1186 O O . PRO A 1 151 ? 7.523 -7.514 -1.513 1.00 94.38 151 PRO A O 1
ATOM 1189 N N . ASN A 1 152 ? 9.305 -7.941 -0.203 1.00 94.44 152 ASN A N 1
ATOM 1190 C CA . ASN A 1 152 ? 10.159 -8.397 -1.289 1.00 94.44 152 ASN A CA 1
ATOM 1191 C C . ASN A 1 152 ? 9.953 -9.901 -1.506 1.00 94.44 152 ASN A C 1
ATOM 1193 O O . ASN A 1 152 ? 10.229 -10.693 -0.608 1.00 94.44 152 ASN A O 1
ATOM 1197 N N . TYR A 1 153 ? 9.465 -10.271 -2.685 1.00 92.94 153 TYR A N 1
ATOM 1198 C CA . TYR A 1 153 ? 9.257 -11.659 -3.114 1.00 92.94 153 TYR A CA 1
ATOM 1199 C C . TYR A 1 153 ? 10.236 -12.082 -4.223 1.00 92.94 153 TYR A C 1
ATOM 1201 O O . TYR A 1 153 ? 10.108 -13.172 -4.771 1.00 92.94 153 TYR A O 1
ATOM 1209 N N . TYR A 1 154 ? 11.204 -11.227 -4.564 1.00 95.19 154 TYR A N 1
ATOM 1210 C CA . TYR A 1 154 ? 12.284 -11.536 -5.501 1.00 95.19 154 TYR A CA 1
ATOM 1211 C C . TYR A 1 154 ? 13.462 -12.212 -4.782 1.00 95.19 154 TYR A C 1
ATOM 1213 O O . TYR A 1 154 ? 13.636 -12.010 -3.576 1.00 95.19 154 TYR A O 1
ATOM 1221 N N . PRO A 1 155 ? 14.313 -12.971 -5.500 1.00 96.50 155 PRO A N 1
ATOM 1222 C CA . PRO A 1 155 ? 15.409 -13.731 -4.890 1.00 96.50 155 PRO A CA 1
ATOM 1223 C C . PRO A 1 155 ? 16.596 -12.865 -4.435 1.00 96.50 155 PRO A C 1
ATOM 1225 O O . PRO A 1 155 ? 17.517 -13.376 -3.803 1.00 96.50 155 PRO A O 1
ATOM 1228 N N . VAL A 1 156 ? 16.591 -11.561 -4.736 1.00 96.25 156 VAL A N 1
ATOM 1229 C CA . VAL A 1 156 ? 17.662 -10.621 -4.376 1.00 96.25 156 VAL A CA 1
ATOM 1230 C C . VAL A 1 156 ? 17.142 -9.485 -3.489 1.00 96.25 156 VAL A C 1
ATOM 1232 O O . VAL A 1 156 ? 15.980 -9.080 -3.613 1.00 96.25 156 VAL A O 1
ATOM 1235 N N . PRO A 1 157 ? 17.979 -8.913 -2.604 1.00 94.25 157 PRO A N 1
ATOM 1236 C CA . PRO A 1 157 ? 17.617 -7.729 -1.830 1.00 94.25 157 PRO A CA 1
ATOM 1237 C C . PRO A 1 157 ? 17.245 -6.534 -2.717 1.00 94.25 157 PRO A C 1
ATOM 1239 O O . PRO A 1 157 ? 17.770 -6.369 -3.814 1.00 94.25 157 PRO A O 1
ATOM 1242 N N . ARG A 1 158 ? 16.420 -5.613 -2.196 1.00 91.50 158 ARG A N 1
ATOM 1243 C CA . ARG A 1 158 ? 15.953 -4.414 -2.927 1.00 91.50 158 ARG A CA 1
ATOM 1244 C C . ARG A 1 158 ? 17.084 -3.583 -3.556 1.00 91.50 158 ARG A C 1
ATOM 1246 O O . ARG A 1 158 ? 16.947 -3.087 -4.666 1.00 91.50 158 ARG A O 1
ATOM 1253 N N . ARG A 1 159 ? 18.219 -3.449 -2.855 1.00 88.81 159 ARG A N 1
ATOM 1254 C CA . ARG A 1 159 ? 19.394 -2.682 -3.320 1.00 88.81 159 ARG A CA 1
ATOM 1255 C C . ARG A 1 159 ? 20.111 -3.355 -4.494 1.00 88.81 159 ARG A C 1
ATOM 1257 O O . ARG A 1 159 ? 20.885 -2.718 -5.196 1.00 88.81 159 ARG A O 1
ATOM 1264 N N . GLU A 1 160 ? 19.823 -4.630 -4.714 1.00 94.06 160 GLU A N 1
ATOM 1265 C CA . GLU A 1 160 ? 20.419 -5.480 -5.735 1.00 94.06 160 GLU A CA 1
ATOM 1266 C C . GLU A 1 160 ? 19.393 -5.907 -6.788 1.00 94.06 160 GLU A C 1
ATOM 1268 O O . GLU A 1 160 ? 19.652 -6.843 -7.534 1.00 94.06 160 GLU A O 1
ATOM 1273 N N . PHE A 1 161 ? 18.251 -5.213 -6.898 1.00 95.38 161 PHE A N 1
ATOM 1274 C CA . PHE A 1 161 ? 17.174 -5.566 -7.837 1.00 95.38 161 PHE A CA 1
ATOM 1275 C C . PHE A 1 161 ? 17.661 -5.778 -9.281 1.00 95.38 161 PHE A C 1
ATOM 1277 O O . PHE A 1 161 ? 17.110 -6.591 -10.007 1.00 95.38 161 PHE A O 1
ATOM 1284 N N . HIS A 1 162 ? 18.719 -5.072 -9.692 1.00 94.62 162 HIS A N 1
ATOM 1285 C CA . HIS A 1 162 ? 19.309 -5.158 -11.025 1.00 94.62 162 HIS A CA 1
ATOM 1286 C C . HIS A 1 162 ? 20.051 -6.478 -11.303 1.00 94.62 162 HIS A C 1
ATOM 1288 O O . HIS A 1 162 ? 20.336 -6.765 -12.470 1.00 94.62 162 HIS A O 1
ATOM 1294 N N . LYS A 1 163 ? 20.383 -7.258 -10.263 1.00 94.88 163 LYS A N 1
ATOM 1295 C CA . LYS A 1 163 ? 21.035 -8.573 -10.377 1.00 94.88 163 LYS A CA 1
ATOM 1296 C C . LYS A 1 163 ? 20.056 -9.692 -10.735 1.00 94.88 163 LYS A C 1
ATOM 1298 O O . LYS A 1 163 ? 20.487 -10.685 -11.307 1.00 94.88 163 LYS A O 1
ATOM 1303 N N . ASP A 1 164 ? 18.771 -9.521 -10.434 1.00 96.75 164 ASP A N 1
ATOM 1304 C CA . ASP A 1 164 ? 17.706 -10.431 -10.861 1.00 96.75 164 ASP A CA 1
ATOM 1305 C C . ASP A 1 164 ? 17.033 -9.887 -12.126 1.00 96.75 164 ASP A C 1
ATOM 1307 O O . ASP A 1 164 ? 16.669 -8.713 -12.193 1.00 96.75 164 ASP A O 1
ATOM 1311 N N . GLU A 1 165 ? 16.886 -10.722 -13.153 1.00 95.81 165 GLU A N 1
ATOM 1312 C CA . GLU A 1 165 ? 16.349 -10.288 -14.446 1.00 95.81 165 GLU A CA 1
ATOM 1313 C C . GLU A 1 165 ? 14.898 -9.817 -14.333 1.00 95.81 165 GLU A C 1
ATOM 1315 O O . GLU A 1 165 ? 14.579 -8.705 -14.760 1.00 95.81 165 GLU A O 1
ATOM 1320 N N . LYS A 1 166 ? 14.044 -10.608 -13.675 1.00 96.19 166 LYS A N 1
ATOM 1321 C CA . LYS A 1 166 ? 12.621 -10.298 -13.527 1.00 96.19 166 LYS A CA 1
ATOM 1322 C C . LYS A 1 166 ? 12.402 -9.043 -12.687 1.00 96.19 166 LYS A C 1
ATOM 1324 O O . LYS A 1 166 ? 11.613 -8.177 -13.066 1.00 96.19 166 LYS A O 1
ATOM 1329 N N . PHE A 1 167 ? 13.104 -8.916 -11.561 1.00 97.12 167 PHE A N 1
ATOM 1330 C CA . PHE A 1 167 ? 12.998 -7.749 -10.690 1.00 97.12 167 PHE A CA 1
ATOM 1331 C C . PHE A 1 167 ? 13.473 -6.486 -11.412 1.00 97.12 167 PHE A C 1
ATOM 1333 O O . PHE A 1 167 ? 12.788 -5.460 -11.388 1.00 97.12 167 PHE A O 1
ATOM 1340 N N . ARG A 1 168 ? 14.606 -6.564 -12.121 1.00 96.44 168 ARG A N 1
ATOM 1341 C CA . ARG A 1 168 ? 15.106 -5.473 -12.959 1.00 96.44 168 ARG A CA 1
ATOM 1342 C C . ARG A 1 168 ? 14.065 -5.040 -13.984 1.00 96.44 168 ARG A C 1
ATOM 1344 O O . ARG A 1 168 ? 13.752 -3.855 -14.056 1.00 96.44 168 ARG A O 1
ATOM 1351 N N . GLU A 1 169 ? 13.515 -5.967 -14.758 1.00 96.25 169 GLU A N 1
ATOM 1352 C CA . GLU A 1 169 ? 12.509 -5.661 -15.779 1.00 96.25 169 GLU A CA 1
ATOM 1353 C C . GLU A 1 169 ? 11.250 -5.024 -15.195 1.00 96.25 169 GLU A C 1
ATOM 1355 O O . GLU A 1 169 ? 10.748 -4.036 -15.733 1.00 96.25 169 GLU A O 1
ATOM 1360 N N . ASP A 1 170 ? 10.757 -5.552 -14.076 1.00 96.69 170 ASP A N 1
ATOM 1361 C CA . ASP A 1 170 ? 9.565 -5.042 -13.412 1.00 96.69 170 ASP A CA 1
ATOM 1362 C C . ASP A 1 170 ? 9.765 -3.611 -12.899 1.00 96.69 170 ASP A C 1
ATOM 1364 O O . ASP A 1 170 ? 8.920 -2.747 -13.145 1.00 96.69 170 ASP A O 1
ATOM 1368 N N . VAL A 1 171 ? 10.904 -3.327 -12.259 1.00 97.38 171 VAL A N 1
ATOM 1369 C CA . VAL A 1 171 ? 11.238 -1.976 -11.776 1.00 97.38 171 VAL A CA 1
ATOM 1370 C C . VAL A 1 171 ? 11.425 -1.005 -12.936 1.00 97.38 171 VAL A C 1
ATOM 1372 O O . VAL A 1 171 ? 10.878 0.096 -12.898 1.00 97.38 171 VAL A O 1
ATOM 1375 N N . ILE A 1 172 ? 12.148 -1.394 -13.991 1.00 96.38 172 ILE A N 1
ATOM 1376 C CA . ILE A 1 172 ? 12.362 -0.529 -15.160 1.00 96.38 172 ILE A CA 1
ATOM 1377 C C . ILE A 1 172 ? 11.043 -0.248 -15.890 1.00 96.38 172 ILE A C 1
ATOM 1379 O O . ILE A 1 172 ? 10.800 0.884 -16.316 1.00 96.38 172 ILE A O 1
ATOM 1383 N N . ARG A 1 173 ? 10.158 -1.243 -16.006 1.00 96.69 173 ARG A N 1
ATOM 1384 C CA . ARG A 1 173 ? 8.825 -1.061 -16.591 1.00 96.69 173 ARG A CA 1
ATOM 1385 C C . ARG A 1 173 ? 7.998 -0.060 -15.791 1.00 96.69 173 ARG A C 1
ATOM 1387 O O . ARG A 1 173 ? 7.333 0.781 -16.390 1.00 96.69 173 ARG A O 1
ATOM 1394 N N . GLU A 1 174 ? 8.036 -0.127 -14.464 1.00 97.44 174 GLU A N 1
ATOM 1395 C CA . GLU A 1 174 ? 7.341 0.834 -13.604 1.00 97.44 174 GLU A CA 1
ATOM 1396 C C . GLU A 1 174 ? 7.975 2.227 -13.643 1.00 97.44 174 GLU A C 1
ATOM 1398 O O . GLU A 1 174 ? 7.248 3.216 -13.726 1.00 97.44 174 GLU A O 1
ATOM 1403 N N . PHE A 1 175 ? 9.306 2.318 -13.677 1.00 97.50 175 PHE A N 1
ATOM 1404 C CA . PHE A 1 175 ? 10.037 3.577 -13.824 1.00 97.50 175 PHE A CA 1
ATOM 1405 C C . PHE A 1 175 ? 9.631 4.318 -15.104 1.00 97.50 175 PHE A C 1
ATOM 1407 O O . PHE A 1 175 ? 9.274 5.496 -15.065 1.00 97.50 175 PHE A O 1
ATOM 1414 N N . ASN A 1 176 ? 9.561 3.601 -16.230 1.00 97.00 176 ASN A N 1
ATOM 1415 C CA . ASN A 1 176 ? 9.168 4.169 -17.522 1.00 97.00 176 ASN A CA 1
ATOM 1416 C C . ASN A 1 176 ? 7.709 4.670 -17.560 1.00 97.00 176 ASN A C 1
ATOM 1418 O O . ASN A 1 176 ? 7.364 5.470 -18.429 1.00 97.00 176 ASN A O 1
ATOM 1422 N N . LYS A 1 177 ? 6.840 4.241 -16.630 1.00 97.56 177 LYS A N 1
ATOM 1423 C CA . LYS A 1 177 ? 5.459 4.750 -16.519 1.00 97.56 177 LYS A CA 1
ATOM 1424 C C . LYS A 1 177 ? 5.384 6.107 -15.822 1.00 97.56 177 LYS A C 1
ATOM 1426 O O . LYS A 1 177 ? 4.409 6.825 -16.027 1.00 97.56 177 LYS A O 1
ATOM 1431 N N . VAL A 1 178 ? 6.376 6.477 -15.008 1.00 97.69 178 VAL A N 1
ATOM 1432 C CA . VAL A 1 178 ? 6.267 7.635 -14.108 1.00 97.69 178 VAL A CA 1
ATOM 1433 C C . VAL A 1 178 ? 6.108 8.946 -14.877 1.00 97.69 178 VAL A C 1
ATOM 1435 O O . VAL A 1 178 ? 5.124 9.655 -14.675 1.00 97.69 178 VAL A O 1
ATOM 1438 N N . ALA A 1 179 ? 7.028 9.264 -15.790 1.00 97.56 179 ALA A N 1
ATOM 1439 C CA . ALA A 1 179 ? 6.967 10.496 -16.577 1.00 97.56 179 ALA A CA 1
ATOM 1440 C C . ALA A 1 179 ? 5.659 10.647 -17.390 1.00 97.56 179 ALA A C 1
ATOM 1442 O O . ALA A 1 179 ? 4.979 11.662 -17.211 1.00 97.56 179 ALA A O 1
ATOM 1443 N N . PRO A 1 180 ? 5.231 9.664 -18.214 1.00 97.81 180 PRO A N 1
ATOM 1444 C CA . PRO A 1 180 ? 3.986 9.796 -18.970 1.00 97.81 180 PRO A CA 1
ATOM 1445 C C . PRO A 1 180 ? 2.744 9.841 -18.069 1.00 97.81 180 PRO A C 1
ATOM 1447 O O . PRO A 1 180 ? 1.771 10.512 -18.405 1.00 97.81 180 PRO A O 1
ATOM 1450 N N . TYR A 1 181 ? 2.743 9.170 -16.912 1.00 98.19 181 TYR A N 1
ATOM 1451 C CA . TYR A 1 181 ? 1.602 9.227 -15.991 1.00 98.19 181 TYR A CA 1
ATOM 1452 C C . TYR A 1 181 ? 1.519 10.571 -15.261 1.00 98.19 181 TYR A C 1
ATOM 1454 O O . TYR A 1 181 ? 0.412 11.057 -15.033 1.00 98.19 181 TYR A O 1
ATOM 1462 N N . LYS A 1 182 ? 2.660 11.201 -14.942 1.00 97.81 182 LYS A N 1
ATOM 1463 C CA . LYS A 1 182 ? 2.700 12.579 -14.424 1.00 97.81 182 LYS A CA 1
ATOM 1464 C C . LYS A 1 182 ? 2.142 13.567 -15.453 1.00 97.81 182 LYS A C 1
ATOM 1466 O O . LYS A 1 182 ? 1.321 14.399 -15.092 1.00 97.81 182 LYS A O 1
ATOM 1471 N N . GLN A 1 183 ? 2.527 13.443 -16.728 1.00 97.62 183 GLN A N 1
ATOM 1472 C CA . GLN A 1 183 ? 2.014 14.300 -17.812 1.00 97.62 183 GLN A CA 1
ATOM 1473 C C . GLN A 1 183 ? 0.493 14.184 -17.988 1.00 97.62 183 GLN A C 1
ATOM 1475 O O . GLN A 1 183 ? -0.167 15.168 -18.301 1.00 97.62 183 GLN A O 1
ATOM 1480 N N . LYS A 1 184 ? -0.068 12.994 -17.749 1.00 97.56 184 LYS A N 1
ATOM 1481 C CA . LYS A 1 184 ? -1.516 12.735 -17.792 1.00 97.56 184 LYS A CA 1
ATOM 1482 C C . LYS A 1 184 ? -2.249 13.051 -16.474 1.00 97.56 184 LYS A C 1
ATOM 1484 O O . LYS A 1 184 ? -3.427 12.733 -16.361 1.00 97.56 184 LYS A O 1
ATOM 1489 N N . ASP A 1 185 ? -1.565 13.617 -15.471 1.00 96.75 185 ASP A N 1
ATOM 1490 C CA . ASP A 1 185 ? -2.081 13.888 -14.112 1.00 96.75 185 ASP A CA 1
ATOM 1491 C C . ASP A 1 185 ? -2.700 12.652 -13.417 1.00 96.75 185 ASP A C 1
ATOM 1493 O O . ASP A 1 185 ? -3.551 12.758 -12.532 1.00 96.75 185 ASP A O 1
ATOM 1497 N N . PHE A 1 186 ? -2.249 11.447 -13.784 1.00 97.75 186 PHE A N 1
ATOM 1498 C CA . PHE A 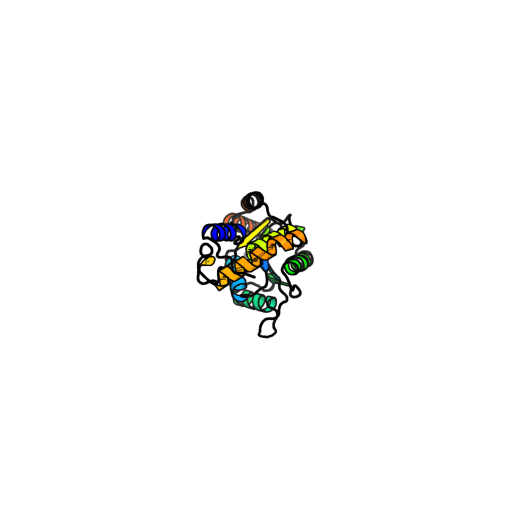1 186 ? -2.659 10.206 -13.118 1.00 97.75 186 PHE A CA 1
ATOM 1499 C C . PHE A 1 186 ? -1.973 10.029 -11.762 1.00 97.75 186 PHE A C 1
ATOM 1501 O O . PHE A 1 186 ? -2.507 9.363 -10.878 1.00 97.75 186 PHE A O 1
ATOM 1508 N N . ILE A 1 187 ? -0.790 10.620 -11.595 1.00 98.44 187 ILE A N 1
ATOM 1509 C CA . ILE A 1 187 ? 0.023 10.544 -10.380 1.00 98.44 187 ILE A CA 1
ATOM 1510 C C . ILE A 1 187 ? 0.682 11.899 -10.103 1.00 98.44 187 ILE A C 1
ATOM 1512 O O . ILE A 1 187 ? 0.966 12.648 -11.039 1.00 98.44 187 ILE A O 1
ATOM 1516 N N . ARG A 1 188 ? 0.967 12.208 -8.832 1.00 98.00 188 ARG A N 1
ATOM 1517 C CA . ARG A 1 188 ? 1.672 13.437 -8.420 1.00 98.00 188 ARG A CA 1
ATOM 1518 C C . ARG A 1 188 ? 2.946 13.125 -7.660 1.00 98.00 188 ARG A C 1
ATOM 1520 O O . ARG A 1 188 ? 3.028 12.118 -6.966 1.00 98.00 188 ARG A O 1
ATOM 1527 N N . GLU A 1 189 ? 3.945 13.988 -7.824 1.00 97.25 189 GLU A N 1
ATOM 1528 C CA . GLU A 1 189 ? 5.202 13.855 -7.090 1.00 97.25 189 GLU A CA 1
ATOM 1529 C C . GLU A 1 189 ? 4.976 14.039 -5.588 1.00 97.25 189 GLU A C 1
ATOM 1531 O O . GLU A 1 189 ? 4.089 14.786 -5.175 1.00 97.25 189 GLU A O 1
ATOM 1536 N N . VAL A 1 190 ? 5.778 13.338 -4.789 1.00 96.75 190 VAL A N 1
ATOM 1537 C CA . VAL A 1 190 ? 5.652 13.328 -3.331 1.00 96.75 190 VAL A CA 1
ATOM 1538 C C . VAL A 1 190 ? 6.885 13.974 -2.715 1.00 96.75 190 VAL A C 1
ATOM 1540 O O . VAL A 1 190 ? 8.016 13.623 -3.046 1.00 96.75 190 VAL A O 1
ATOM 1543 N N . ASP A 1 191 ? 6.656 14.886 -1.777 1.00 97.25 191 ASP A N 1
ATOM 1544 C CA . ASP A 1 191 ? 7.691 15.422 -0.896 1.00 97.25 191 ASP A CA 1
ATOM 1545 C C . ASP A 1 191 ? 7.930 14.430 0.256 1.00 97.25 191 ASP A C 1
ATOM 1547 O O . ASP A 1 191 ? 7.161 14.360 1.224 1.00 97.25 191 ASP A O 1
ATOM 1551 N N . PHE A 1 192 ? 8.977 13.612 0.119 1.00 96.19 192 PHE A N 1
ATOM 1552 C CA . PHE A 1 192 ? 9.306 12.559 1.082 1.00 96.19 192 PHE A CA 1
ATOM 1553 C C . PHE A 1 192 ? 9.775 13.107 2.432 1.00 96.19 192 PHE A C 1
ATOM 1555 O O . PHE A 1 192 ? 9.491 12.481 3.454 1.00 96.19 192 PHE A O 1
ATOM 1562 N N . ASP A 1 193 ? 10.389 14.290 2.472 1.00 97.12 193 ASP A N 1
ATOM 1563 C CA . ASP A 1 193 ? 10.820 14.921 3.723 1.00 97.12 193 ASP A CA 1
ATOM 1564 C C . ASP A 1 193 ? 9.616 15.428 4.515 1.00 97.12 193 ASP A C 1
ATOM 1566 O O . ASP A 1 193 ? 9.488 15.189 5.723 1.00 97.12 193 ASP A O 1
ATOM 1570 N N . LYS A 1 194 ? 8.674 16.090 3.834 1.00 97.44 194 LYS A N 1
ATOM 1571 C CA . LYS A 1 194 ? 7.392 16.483 4.430 1.00 97.44 194 LYS A CA 1
ATOM 1572 C C . LYS A 1 194 ? 6.607 15.258 4.884 1.00 97.44 194 LYS A C 1
ATOM 1574 O O . LYS A 1 194 ? 6.041 15.275 5.979 1.00 97.44 194 LYS A O 1
ATOM 1579 N N . MET A 1 195 ? 6.575 14.195 4.082 1.00 97.50 195 MET A N 1
ATOM 1580 C CA . MET A 1 195 ? 5.912 12.943 4.445 1.00 97.50 195 MET A CA 1
ATOM 1581 C C . MET A 1 195 ? 6.541 12.318 5.698 1.00 97.50 195 MET A C 1
ATOM 1583 O O . MET A 1 195 ? 5.812 12.014 6.641 1.00 97.50 195 MET A O 1
ATOM 1587 N N . ALA A 1 196 ? 7.871 12.211 5.771 1.00 97.50 196 ALA A N 1
ATOM 1588 C CA . ALA A 1 196 ? 8.584 11.676 6.932 1.00 97.50 196 ALA A CA 1
ATOM 1589 C C . ALA A 1 196 ? 8.295 12.480 8.211 1.00 97.50 196 ALA A C 1
ATOM 1591 O O . ALA A 1 196 ? 7.943 11.905 9.243 1.00 97.50 196 ALA A O 1
ATOM 1592 N N . LYS A 1 197 ? 8.316 13.818 8.134 1.00 98.12 197 LYS A N 1
ATOM 1593 C CA . LYS A 1 197 ? 7.945 14.703 9.256 1.00 98.12 197 LYS A CA 1
ATOM 1594 C C . LYS A 1 197 ? 6.499 14.496 9.718 1.00 98.12 197 LYS A C 1
ATOM 1596 O O . LYS A 1 197 ? 6.206 14.625 10.905 1.00 98.12 197 LYS A O 1
ATOM 1601 N N . ARG A 1 198 ? 5.570 14.196 8.803 1.00 98.00 198 ARG A N 1
ATOM 1602 C CA . ARG A 1 198 ? 4.174 13.870 9.149 1.00 98.00 198 ARG A CA 1
ATOM 1603 C C . ARG A 1 198 ? 4.062 12.494 9.805 1.00 98.00 198 ARG A C 1
ATOM 1605 O O . ARG A 1 198 ? 3.312 12.367 10.768 1.00 98.00 198 ARG A O 1
ATOM 1612 N N . ILE A 1 199 ? 4.822 11.503 9.332 1.00 98.19 199 ILE A N 1
ATOM 1613 C CA . ILE A 1 199 ? 4.879 10.156 9.921 1.00 98.19 199 ILE A CA 1
ATOM 1614 C C . ILE A 1 199 ? 5.376 10.229 11.365 1.00 98.19 199 ILE A C 1
ATOM 1616 O O . ILE A 1 199 ? 4.726 9.679 12.243 1.00 98.19 199 ILE A O 1
ATOM 1620 N N . GLN A 1 200 ? 6.446 10.976 11.647 1.00 97.00 200 GLN A N 1
ATOM 1621 C CA . GLN A 1 200 ? 7.012 11.106 13.000 1.00 97.00 200 GLN A CA 1
ATOM 1622 C C . GLN A 1 200 ? 6.029 11.661 14.046 1.00 97.00 200 GLN A C 1
ATOM 1624 O O . GLN A 1 200 ? 6.190 11.406 15.238 1.00 97.00 200 GLN A O 1
ATOM 1629 N N . LYS A 1 201 ? 4.993 12.393 13.615 1.00 96.88 201 LYS A N 1
ATOM 1630 C CA . LYS A 1 201 ? 3.934 12.926 14.490 1.00 96.88 201 LYS A CA 1
ATOM 1631 C C . LYS A 1 201 ? 2.854 11.896 14.837 1.00 96.88 201 LYS A C 1
ATOM 1633 O O . LYS A 1 201 ? 2.030 12.157 15.714 1.00 96.88 201 LYS A O 1
ATOM 1638 N N . LEU A 1 202 ? 2.814 10.753 14.149 1.00 96.94 202 LEU A N 1
ATOM 1639 C CA . LEU A 1 202 ? 1.890 9.666 14.464 1.00 96.94 202 LEU A CA 1
ATOM 1640 C C . LEU A 1 202 ? 2.341 8.927 15.735 1.00 96.94 202 LEU A C 1
ATOM 1642 O O . LEU A 1 202 ? 3.545 8.837 16.006 1.00 96.94 202 LEU A O 1
ATOM 1646 N N . PRO A 1 203 ? 1.398 8.367 16.514 1.00 94.94 203 PRO A N 1
ATOM 1647 C CA . PRO A 1 20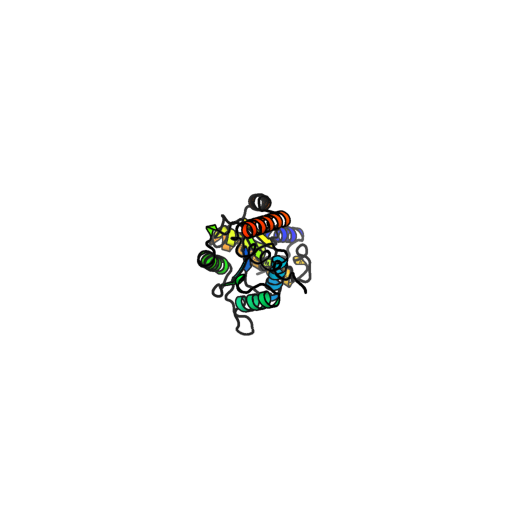3 ? 1.744 7.578 17.686 1.00 94.94 203 PRO A CA 1
ATOM 1648 C C . PRO A 1 203 ? 2.517 6.321 17.285 1.00 94.94 203 PRO A C 1
ATOM 1650 O O . PRO A 1 203 ? 2.177 5.621 16.325 1.00 94.94 203 PRO A O 1
ATOM 1653 N N . SER A 1 204 ? 3.545 6.005 18.061 1.00 93.12 204 SER A N 1
ATOM 1654 C CA . SER A 1 204 ? 4.175 4.691 18.017 1.00 93.12 204 SER A CA 1
ATOM 1655 C C . SER A 1 204 ? 3.180 3.595 18.421 1.00 93.12 204 SER A C 1
ATOM 1657 O O . SER A 1 204 ? 2.146 3.843 19.050 1.00 93.12 204 SER A O 1
ATOM 1659 N N . LEU A 1 205 ? 3.511 2.344 18.096 1.00 89.19 205 LEU A N 1
ATOM 1660 C CA . LEU A 1 205 ? 2.705 1.183 18.485 1.00 89.19 205 LEU A CA 1
ATOM 1661 C C . LEU A 1 205 ? 2.489 1.085 20.001 1.00 89.19 205 LEU A C 1
ATOM 1663 O O . LEU A 1 205 ? 1.389 0.771 20.454 1.00 89.19 205 LEU A O 1
ATOM 1667 N N . SER A 1 206 ? 3.525 1.369 20.795 1.00 89.69 206 SER A N 1
ATOM 1668 C CA . SER A 1 206 ? 3.452 1.280 22.255 1.00 89.69 206 SER A CA 1
ATOM 1669 C C . SER A 1 206 ? 2.576 2.386 22.849 1.00 89.69 206 SER A C 1
ATOM 1671 O O . SER A 1 206 ? 1.794 2.131 23.767 1.00 89.69 206 SER A O 1
ATOM 1673 N N . GLU A 1 207 ? 2.646 3.602 22.304 1.00 90.81 207 GLU A N 1
ATOM 1674 C CA . GLU A 1 207 ? 1.766 4.709 22.685 1.00 90.81 207 GLU A CA 1
ATOM 1675 C C . GLU A 1 207 ? 0.307 4.408 22.344 1.00 90.81 207 GLU A C 1
ATOM 1677 O O . GLU A 1 207 ? -0.576 4.624 23.179 1.00 90.81 207 GLU A O 1
ATOM 1682 N N . GLU A 1 208 ? 0.041 3.857 21.159 1.00 90.44 208 GLU A N 1
ATOM 1683 C CA . GLU A 1 208 ? -1.321 3.522 20.752 1.00 90.44 208 GLU A CA 1
ATOM 1684 C C . GLU A 1 208 ? -1.900 2.368 21.586 1.00 90.44 208 GLU A C 1
ATOM 1686 O O . GLU A 1 208 ? -3.043 2.445 22.045 1.00 90.44 208 GLU A O 1
ATOM 1691 N N . ALA A 1 209 ? -1.101 1.344 21.899 1.00 87.19 209 ALA A N 1
ATOM 1692 C CA . ALA A 1 209 ? -1.505 0.273 22.808 1.00 87.19 209 ALA A CA 1
ATOM 1693 C C . ALA A 1 209 ? -1.882 0.812 24.204 1.00 87.19 209 ALA A C 1
ATOM 1695 O O . ALA A 1 209 ? -2.928 0.457 24.756 1.00 87.19 209 ALA A O 1
ATOM 1696 N N . ARG A 1 210 ? -1.087 1.741 24.760 1.00 90.25 210 ARG A N 1
ATOM 1697 C CA . ARG A 1 210 ? -1.401 2.413 26.037 1.00 90.25 210 ARG A CA 1
ATOM 1698 C C . ARG A 1 210 ? -2.701 3.219 25.955 1.00 90.25 210 ARG A C 1
ATOM 1700 O O . ARG A 1 210 ? -3.513 3.166 26.886 1.00 90.25 210 ARG A O 1
ATOM 1707 N N . ARG A 1 211 ? -2.936 3.932 24.847 1.00 88.56 211 ARG A N 1
ATOM 1708 C CA . ARG A 1 211 ? -4.179 4.689 24.609 1.00 88.56 211 ARG A CA 1
ATOM 1709 C C . ARG A 1 211 ? -5.399 3.771 24.549 1.00 88.56 211 ARG A C 1
ATOM 1711 O O . ARG A 1 211 ? -6.393 4.059 25.220 1.00 88.56 211 ARG A O 1
ATOM 1718 N N . ARG A 1 212 ? -5.322 2.653 23.818 1.00 85.50 212 ARG A N 1
ATOM 1719 C CA . ARG A 1 212 ? -6.393 1.641 23.740 1.00 85.50 212 ARG A CA 1
ATOM 1720 C C . ARG A 1 212 ? -6.705 1.050 25.115 1.00 85.50 212 ARG A C 1
ATOM 1722 O O . ARG A 1 212 ? -7.859 1.087 25.537 1.00 85.50 212 ARG A O 1
ATOM 1729 N N . ASN A 1 213 ? -5.686 0.637 25.869 1.00 86.38 213 ASN A N 1
ATOM 1730 C CA . ASN A 1 213 ? -5.863 0.106 27.226 1.00 86.38 213 ASN A CA 1
ATOM 1731 C C . ASN A 1 213 ? -6.515 1.122 28.173 1.00 86.38 213 ASN A C 1
ATOM 1733 O O . ASN A 1 213 ? -7.396 0.775 28.959 1.00 86.38 213 ASN A O 1
ATOM 1737 N N . THR A 1 214 ? -6.130 2.395 28.075 1.00 88.81 214 THR A N 1
ATOM 1738 C CA . THR A 1 214 ? -6.733 3.471 28.874 1.00 88.81 214 THR A CA 1
ATOM 1739 C C . THR A 1 214 ? -8.203 3.693 28.506 1.00 88.81 214 THR A C 1
ATOM 1741 O O . THR A 1 214 ? -9.035 3.859 29.399 1.00 88.81 214 THR A O 1
ATOM 1744 N N . LYS A 1 215 ? -8.551 3.662 27.211 1.00 87.38 215 LYS A N 1
ATOM 1745 C CA . LYS A 1 215 ? -9.947 3.756 26.749 1.00 87.38 215 LYS A CA 1
ATOM 1746 C C . LYS A 1 215 ? -10.789 2.586 27.259 1.00 87.38 215 LYS A C 1
ATOM 1748 O O . LYS A 1 215 ? -11.873 2.832 27.776 1.00 87.38 215 LYS A O 1
ATOM 1753 N N . ILE A 1 216 ? -10.277 1.355 27.184 1.00 85.69 216 ILE A N 1
ATOM 1754 C CA . ILE A 1 216 ? -10.965 0.156 27.690 1.00 85.69 216 ILE A CA 1
ATOM 1755 C C . ILE A 1 216 ? -11.215 0.282 29.194 1.00 85.69 216 ILE A C 1
ATOM 1757 O O . ILE A 1 216 ? -12.354 0.153 29.630 1.00 85.69 216 ILE A O 1
ATOM 1761 N N . LYS A 1 217 ? -10.192 0.630 29.989 1.00 87.94 217 LYS A N 1
ATOM 1762 C CA . LYS A 1 217 ? -10.346 0.837 31.440 1.00 87.94 217 LYS A CA 1
ATOM 1763 C C . LYS A 1 217 ? -11.414 1.886 31.766 1.00 87.94 217 LYS A C 1
ATOM 1765 O O . LYS A 1 217 ? -12.235 1.665 32.649 1.00 87.94 217 LYS A O 1
ATOM 1770 N N . LYS A 1 218 ? -11.439 3.007 31.033 1.00 88.38 218 LYS A N 1
ATOM 1771 C CA . LYS A 1 218 ? -12.462 4.055 31.199 1.00 88.38 218 LYS A CA 1
ATOM 1772 C C . LYS A 1 218 ? -13.860 3.586 30.790 1.00 88.38 218 LYS A C 1
ATOM 1774 O O . LYS A 1 218 ? -14.819 3.944 31.462 1.00 88.38 218 LYS A O 1
ATOM 1779 N N . ALA A 1 219 ? -13.986 2.814 29.711 1.00 86.12 219 ALA A N 1
ATOM 1780 C CA . ALA A 1 219 ? -15.264 2.257 29.273 1.00 86.12 219 ALA A CA 1
ATOM 1781 C C . ALA A 1 219 ? -15.815 1.265 30.308 1.00 86.12 219 ALA A C 1
ATOM 1783 O O . ALA A 1 219 ? -16.965 1.392 30.710 1.00 86.12 219 ALA A O 1
ATOM 1784 N N . VAL A 1 220 ? -14.968 0.361 30.814 1.00 85.00 220 VAL A N 1
ATOM 1785 C CA . VAL A 1 220 ? -15.325 -0.596 31.874 1.00 85.00 220 VAL A CA 1
ATOM 1786 C C . VAL A 1 220 ? -15.742 0.125 33.158 1.00 85.00 220 VAL A C 1
ATOM 1788 O O . VAL A 1 220 ? -16.755 -0.227 33.748 1.00 85.00 220 VAL A O 1
ATOM 1791 N N . ALA A 1 221 ? -15.027 1.182 33.557 1.00 85.12 221 ALA A N 1
ATOM 1792 C CA . ALA A 1 221 ? -15.368 1.978 34.739 1.00 85.12 221 ALA A CA 1
ATOM 1793 C C . ALA A 1 221 ? -16.696 2.757 34.618 1.00 85.12 221 ALA A C 1
ATOM 1795 O O . ALA A 1 221 ? -17.242 3.182 35.631 1.00 85.12 221 ALA A O 1
ATOM 1796 N N . ARG A 1 222 ? -17.207 2.968 33.397 1.00 84.31 222 ARG A N 1
ATOM 1797 C CA . ARG A 1 222 ? -18.484 3.651 33.123 1.00 84.31 222 ARG A CA 1
ATOM 1798 C C . ARG A 1 222 ? -19.667 2.691 32.977 1.00 84.31 222 ARG A C 1
ATOM 1800 O O . ARG A 1 222 ? -20.792 3.163 32.828 1.00 84.31 222 ARG A O 1
ATOM 1807 N N . LEU A 1 223 ? -19.440 1.374 32.991 1.00 76.56 223 LEU A N 1
ATOM 1808 C CA . LEU A 1 223 ? -20.536 0.410 32.945 1.00 76.56 223 LEU A CA 1
ATOM 1809 C C . LEU A 1 223 ? -21.344 0.504 34.252 1.00 76.56 223 LEU A C 1
ATOM 1811 O O . LEU A 1 223 ? -20.750 0.495 35.332 1.00 76.56 223 LEU A O 1
ATOM 1815 N N . PRO A 1 224 ? -22.683 0.609 34.185 1.00 71.19 224 PRO A N 1
ATOM 1816 C CA . PRO A 1 224 ? -23.517 0.672 35.377 1.00 71.19 224 PRO A CA 1
ATOM 1817 C C . PRO A 1 224 ? -23.355 -0.603 36.213 1.00 71.19 224 PRO A C 1
ATOM 1819 O O . PRO A 1 224 ? -23.381 -1.716 35.685 1.00 71.19 224 PRO A O 1
ATOM 1822 N N . ASP A 1 225 ? -23.210 -0.434 37.529 1.00 63.38 225 ASP A N 1
ATOM 1823 C CA . ASP A 1 225 ? -23.005 -1.513 38.497 1.00 63.38 225 ASP A CA 1
ATOM 1824 C C . ASP A 1 225 ? -24.289 -2.348 38.679 1.00 63.38 225 ASP A C 1
ATOM 1826 O O . ASP A 1 225 ? -25.025 -2.206 39.655 1.00 63.38 225 ASP A O 1
ATOM 1830 N N . LYS A 1 226 ? -24.604 -3.213 37.708 1.00 55.94 226 LYS A N 1
ATOM 1831 C CA . LYS A 1 226 ? -25.731 -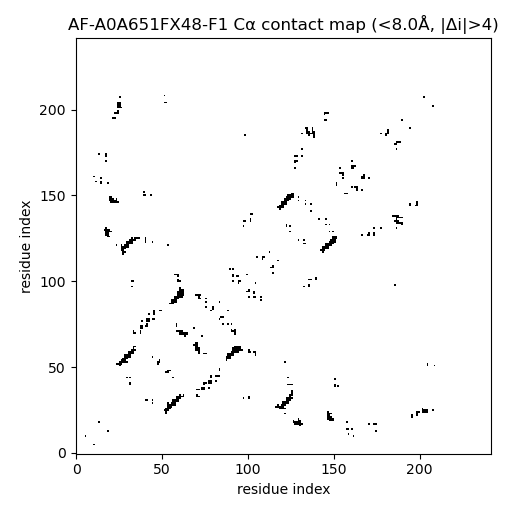4.156 37.800 1.00 55.94 226 LYS A CA 1
ATOM 1832 C C . LYS A 1 226 ? -25.382 -5.469 38.515 1.00 55.94 226 LYS A C 1
ATOM 1834 O O . LYS A 1 226 ? -26.206 -6.376 38.524 1.00 55.94 226 LYS A O 1
ATOM 1839 N N . THR A 1 227 ? -24.226 -5.582 39.181 1.00 52.12 227 THR A N 1
ATOM 1840 C CA . THR A 1 227 ? -23.810 -6.856 39.811 1.00 52.12 227 THR A CA 1
ATOM 1841 C C . THR A 1 227 ? -23.205 -6.771 41.214 1.00 52.12 227 THR A C 1
ATOM 1843 O O . THR A 1 227 ? -22.916 -7.814 41.801 1.00 52.12 227 THR A O 1
ATOM 1846 N N . ARG A 1 228 ? -23.094 -5.600 41.857 1.00 49.25 228 ARG A N 1
ATOM 1847 C CA . ARG A 1 228 ? -22.589 -5.547 43.248 1.00 49.25 228 ARG A CA 1
ATOM 1848 C C . ARG A 1 228 ? -23.624 -5.860 44.342 1.00 49.25 228 ARG A C 1
ATOM 1850 O O . ARG A 1 228 ? -23.226 -6.093 45.482 1.00 49.25 228 ARG A O 1
ATOM 1857 N N . LYS A 1 229 ? -24.929 -5.951 44.027 1.00 44.44 229 LYS A N 1
ATOM 1858 C CA . LYS A 1 229 ? -25.993 -6.250 45.020 1.00 44.44 229 LYS A CA 1
ATOM 1859 C C . LYS A 1 229 ? -26.382 -7.728 45.193 1.00 44.44 229 LYS A C 1
ATOM 1861 O O . LYS A 1 229 ? -26.958 -8.046 46.224 1.00 44.44 229 LYS A O 1
ATOM 1866 N N . GLN A 1 230 ? -26.007 -8.648 44.299 1.00 43.12 230 GLN A N 1
ATOM 1867 C CA . GLN A 1 230 ? -26.295 -10.086 44.496 1.00 43.12 230 GLN A CA 1
ATOM 1868 C C . GLN A 1 230 ? -25.205 -10.849 45.271 1.00 43.12 230 GLN A C 1
ATOM 1870 O O . GLN A 1 230 ? -25.460 -11.931 45.786 1.00 43.12 230 GLN A O 1
ATOM 1875 N N . ARG A 1 231 ? -24.011 -10.269 45.463 1.00 48.06 231 ARG A N 1
ATOM 1876 C CA . ARG A 1 231 ? -22.926 -10.898 46.246 1.00 48.06 231 ARG A CA 1
ATOM 1877 C C . ARG A 1 231 ? -22.981 -10.645 47.762 1.00 48.06 231 ARG A C 1
ATOM 1879 O O . ARG A 1 231 ? -22.117 -11.140 48.476 1.00 48.06 231 ARG A O 1
ATOM 1886 N N . LYS A 1 232 ? -23.972 -9.901 48.276 1.00 45.53 232 LYS A N 1
ATOM 1887 C CA . LYS A 1 232 ? -24.100 -9.596 49.720 1.00 45.53 232 LYS A CA 1
ATOM 1888 C C . LYS A 1 232 ? -25.397 -10.068 50.397 1.00 45.53 232 LYS A C 1
ATOM 1890 O O . LYS A 1 232 ? -25.523 -9.861 51.598 1.00 45.53 232 LYS A O 1
ATOM 1895 N N . SER A 1 233 ? -26.324 -10.737 49.700 1.00 45.38 233 SER A N 1
ATOM 1896 C CA . SER A 1 233 ? -27.557 -11.272 50.321 1.00 45.38 233 SER A CA 1
ATOM 1897 C C . SER A 1 233 ? -27.595 -12.799 50.494 1.00 45.38 233 SER A C 1
ATOM 1899 O O . SER A 1 233 ? -28.583 -13.312 51.003 1.00 45.38 233 SER A O 1
ATOM 1901 N N . GLY A 1 234 ? -26.540 -13.531 50.119 1.00 45.50 234 GLY A N 1
ATOM 1902 C CA . GLY A 1 234 ? -26.502 -15.002 50.186 1.00 45.50 234 GLY A CA 1
ATOM 1903 C C . GLY A 1 234 ? -25.932 -15.627 51.469 1.00 45.50 234 GLY A C 1
ATOM 1904 O O . GLY A 1 234 ? -25.835 -16.843 51.533 1.00 45.50 234 GLY A O 1
ATOM 1905 N N . TYR A 1 235 ? -25.530 -14.846 52.480 1.00 43.50 235 TYR A N 1
ATOM 1906 C CA . TYR A 1 235 ? -24.850 -15.390 53.673 1.00 43.50 235 TYR A CA 1
ATOM 1907 C C . TYR A 1 235 ? -25.363 -14.795 54.991 1.00 43.50 235 TYR A C 1
ATOM 1909 O O . TYR A 1 235 ? -24.595 -14.358 55.840 1.00 43.50 235 TYR A O 1
ATOM 1917 N N . ARG A 1 236 ? -26.685 -14.745 55.179 1.00 51.03 236 ARG A N 1
ATOM 1918 C CA . ARG A 1 236 ? -27.302 -14.610 56.511 1.00 51.03 236 ARG A CA 1
ATOM 1919 C C . ARG A 1 236 ? -28.673 -15.279 56.521 1.00 51.03 236 ARG A C 1
ATOM 1921 O O . ARG A 1 236 ? -29.669 -14.608 56.285 1.00 51.03 236 ARG A O 1
ATOM 1928 N N . ARG A 1 237 ? -28.716 -16.580 56.821 1.00 46.09 237 ARG A N 1
ATOM 1929 C CA . ARG A 1 237 ? -29.774 -17.243 57.611 1.00 46.09 237 ARG A CA 1
ATOM 1930 C C . ARG A 1 237 ? -29.436 -18.724 57.765 1.00 46.09 237 ARG A C 1
ATOM 1932 O O . ARG A 1 237 ? -29.311 -19.434 56.780 1.00 46.09 237 ARG A O 1
ATOM 1939 N N . GLY A 1 238 ? -29.283 -19.151 59.012 1.00 39.41 238 GLY A N 1
ATOM 1940 C CA . GLY A 1 238 ? -29.022 -20.539 59.378 1.00 39.41 238 GLY A CA 1
ATOM 1941 C C . GLY A 1 238 ? -28.411 -20.644 60.768 1.00 39.41 238 GLY A C 1
ATOM 1942 O O . GLY A 1 238 ? -27.334 -21.198 60.921 1.00 39.41 238 GLY A O 1
ATOM 1943 N N . ASN A 1 239 ? -29.057 -20.038 61.766 1.00 46.56 239 ASN A N 1
ATOM 1944 C CA . ASN A 1 239 ? -28.713 -20.223 63.170 1.00 46.56 239 ASN A CA 1
ATOM 1945 C C . ASN A 1 239 ? -29.963 -20.771 63.863 1.00 46.56 239 ASN A C 1
ATOM 1947 O O . ASN A 1 239 ? -30.973 -20.066 63.866 1.00 46.56 239 ASN A O 1
ATOM 1951 N N . ARG A 1 240 ? -29.883 -21.990 64.413 1.00 43.19 240 ARG A N 1
ATOM 1952 C CA . ARG A 1 240 ? -30.353 -22.404 65.754 1.00 43.19 240 ARG A CA 1
ATOM 1953 C C . ARG A 1 240 ? -30.687 -23.899 65.808 1.00 43.19 240 ARG A C 1
ATOM 1955 O O . ARG A 1 240 ? -31.544 -24.389 65.082 1.00 43.19 240 ARG A O 1
ATOM 1962 N N . ARG A 1 241 ? -29.965 -24.560 66.715 1.00 41.81 241 ARG A N 1
ATOM 1963 C CA . ARG A 1 241 ? -30.254 -25.857 67.334 1.00 41.81 241 ARG A CA 1
ATOM 1964 C C . ARG A 1 241 ? -31.551 -25.793 68.162 1.00 41.81 241 ARG A C 1
ATOM 1966 O O . ARG A 1 241 ? -31.991 -24.688 68.500 1.00 41.81 241 ARG A O 1
ATOM 1973 N N . PRO A 1 242 ? -32.134 -26.950 68.489 1.00 56.16 242 PRO A N 1
ATOM 1974 C CA . PRO A 1 242 ? -32.087 -27.436 69.877 1.00 56.16 242 PRO A CA 1
ATOM 1975 C C . PRO A 1 242 ? -30.958 -28.438 70.112 1.00 56.16 242 PRO A C 1
ATOM 1977 O O . PRO A 1 242 ? -30.777 -29.330 69.256 1.00 56.16 242 PRO A O 1
#

Radius of gyration: 23.86 Å; Cα contacts (8 Å, |Δi|>4): 376; chains: 1; bounding box: 58×44×98 Å

Secondary structure (DSSP, 8-state):
-------HHHHHHHHHHH---------SEEEEE--TTHHHHHHHHHHHHHTTS-S-EEEE--PBPTTSSBHHHHHHHHHHHTT--GGGEEEE---SSHHHHHHHHHHHHHHHT-GGG--EEEEE--GGGHHHHHHHHHHH-TTSEEEE-----SSS-GGGGGGSHHHHHHHHHHHHHHHHHHHTTSS----HHHHHHHHHTSPPHHHHHHHHHHHHHHHHHTS---SSSSSSSSS-------

Foldseek 3Di:
DDPDPDDLVVLQVLLVQQQDAADAAAFAEEEEEDDPPLLVLLVVVLVVVVLVSYQAYEYAFADADPVRHASQVVSLVSNVVSVRDNVRYHYHHPDHDLLSRLVSSQVSCCVPPNPVNGQEYEYEYARLQQNVNVQQCCLVPVRHLYGYDYDDPDPDDSSVLVVDPVSVVSNVVNVVVPVVCVVVSNGHDDDVVVSNVVNVPHHHSVRVVVVVVVVVVVVVVPPPCPDPPVVPPPPDDDDDDD

Solvent-accessible surface area (backbone atoms only — not comparable to full-atom values): 13628 Å² total; per-residue (Å²): 132,82,85,73,85,74,54,76,67,55,52,50,54,49,39,72,64,32,54,51,70,50,80,86,48,43,24,55,27,30,41,35,51,53,58,86,62,36,65,61,53,24,51,51,49,41,56,44,38,77,68,60,33,28,76,33,37,37,32,21,14,33,49,65,42,98,86,71,45,40,41,26,59,54,23,49,54,48,24,41,78,67,70,44,60,66,92,33,52,44,81,34,61,77,22,86,48,73,62,41,22,52,54,53,41,50,54,52,39,40,75,76,70,32,57,92,72,45,58,27,32,36,40,32,38,57,35,52,46,29,35,59,55,54,17,29,40,44,56,79,44,64,84,40,44,76,31,32,56,42,71,80,87,62,99,53,60,76,94,43,30,78,79,37,69,68,52,30,51,48,30,51,56,41,57,68,45,47,63,63,33,41,77,69,67,60,29,33,89,76,63,61,68,64,46,50,60,53,50,72,72,42,48,44,56,69,57,46,51,52,50,52,53,51,50,50,54,53,52,61,72,65,53,79,84,85,65,74,74,72,80,74,70,82,84,83,87,88,85,83,82,135